Protein AF-A0AA36N8X2-F1 (afdb_monomer_lite)

Structure (mmCIF, N/CA/C/O backbone):
data_AF-A0AA36N8X2-F1
#
_entry.id   AF-A0AA36N8X2-F1
#
loop_
_atom_site.group_PDB
_atom_site.id
_atom_site.type_symbol
_atom_site.label_atom_id
_atom_site.label_alt_id
_atom_site.label_comp_id
_atom_site.label_asym_id
_atom_site.label_entity_id
_atom_site.label_seq_id
_atom_site.pdbx_PDB_ins_code
_atom_site.Cartn_x
_atom_site.Cartn_y
_atom_site.Cartn_z
_atom_site.occupancy
_atom_site.B_iso_or_equiv
_atom_site.auth_seq_id
_atom_site.auth_comp_id
_atom_site.auth_asym_id
_atom_site.auth_atom_id
_atom_site.pdbx_PDB_model_num
ATOM 1 N N . MET A 1 1 ? 11.942 -4.328 -24.895 1.00 58.56 1 MET A N 1
ATOM 2 C CA . MET A 1 1 ? 13.046 -4.670 -25.807 1.00 58.56 1 MET A CA 1
ATOM 3 C C . MET A 1 1 ? 14.084 -5.400 -24.993 1.00 58.56 1 MET A C 1
ATOM 5 O O . MET A 1 1 ? 14.219 -5.092 -23.810 1.00 58.56 1 MET A O 1
ATOM 9 N N . ASP A 1 2 ? 14.741 -6.381 -25.595 1.00 65.75 2 ASP A N 1
ATOM 10 C CA . ASP A 1 2 ? 15.861 -7.050 -24.950 1.00 65.75 2 ASP A CA 1
ATOM 11 C C . ASP A 1 2 ? 17.109 -6.173 -25.038 1.00 65.75 2 ASP A C 1
ATOM 13 O O . ASP A 1 2 ? 17.240 -5.331 -25.922 1.00 65.75 2 ASP A O 1
ATOM 17 N N . GLU A 1 3 ? 18.026 -6.380 -24.102 1.00 70.94 3 GLU A N 1
ATOM 18 C CA . GLU A 1 3 ? 19.291 -5.653 -24.050 1.00 70.94 3 GLU A CA 1
ATOM 19 C C . GLU A 1 3 ? 20.115 -5.877 -25.330 1.00 70.94 3 GLU A C 1
ATOM 21 O O . GLU A 1 3 ? 20.189 -7.004 -25.828 1.00 70.94 3 GLU A O 1
ATOM 26 N N . HIS A 1 4 ? 20.770 -4.825 -25.824 1.00 79.38 4 HIS A N 1
ATOM 27 C CA . HIS A 1 4 ? 21.542 -4.802 -27.074 1.00 79.38 4 HIS A CA 1
ATOM 28 C C . HIS A 1 4 ? 20.708 -5.039 -28.342 1.00 79.38 4 HIS A C 1
ATOM 30 O O . HIS A 1 4 ? 21.236 -5.480 -29.369 1.00 79.38 4 HIS A O 1
ATOM 36 N N . GLN A 1 5 ? 19.407 -4.749 -28.300 1.00 84.31 5 GLN A N 1
ATOM 37 C CA . GLN A 1 5 ? 18.543 -4.807 -29.472 1.00 84.31 5 GLN A CA 1
ATOM 38 C C . GLN A 1 5 ? 17.799 -3.492 -29.673 1.00 84.31 5 GLN A C 1
ATOM 40 O O . GLN A 1 5 ? 17.275 -2.899 -28.736 1.00 84.31 5 GLN A O 1
ATOM 45 N N . LEU A 1 6 ? 17.711 -3.067 -30.928 1.00 84.69 6 LEU A N 1
ATOM 46 C CA . LEU A 1 6 ? 17.017 -1.862 -31.344 1.00 84.69 6 LEU A CA 1
ATOM 47 C C . LEU A 1 6 ? 15.851 -2.220 -32.266 1.00 84.69 6 LEU A C 1
ATOM 49 O O . LEU A 1 6 ? 15.901 -3.181 -33.036 1.00 84.69 6 LEU A O 1
ATOM 53 N N . SER A 1 7 ? 14.789 -1.429 -32.189 1.00 85.06 7 SER A N 1
ATOM 54 C CA . SER A 1 7 ? 13.679 -1.455 -33.137 1.00 85.06 7 SER A CA 1
ATOM 55 C C . SER A 1 7 ? 12.993 -0.095 -33.155 1.00 85.06 7 SER A C 1
ATOM 57 O O . SER A 1 7 ? 13.107 0.659 -32.189 1.00 85.06 7 SER A O 1
ATOM 59 N N . GLY A 1 8 ? 12.284 0.220 -34.236 1.00 86.38 8 GLY A N 1
ATOM 60 C CA . GLY A 1 8 ? 11.550 1.479 -34.361 1.00 86.38 8 GLY A CA 1
ATOM 61 C C . GLY A 1 8 ? 11.846 2.199 -35.667 1.00 86.38 8 GLY A C 1
ATOM 62 O O . GLY A 1 8 ? 12.211 1.573 -36.660 1.00 86.38 8 GLY A O 1
ATOM 63 N N . GLU A 1 9 ? 11.661 3.512 -35.667 1.00 89.75 9 GLU A N 1
ATOM 64 C CA . GLU A 1 9 ? 11.781 4.359 -36.854 1.00 89.75 9 GLU A CA 1
ATOM 65 C C . GLU A 1 9 ? 12.873 5.404 -36.640 1.00 89.75 9 GLU A C 1
ATOM 67 O O . GLU A 1 9 ? 12.868 6.140 -35.652 1.00 89.75 9 GLU A O 1
ATOM 72 N N . VAL A 1 10 ? 13.808 5.479 -37.584 1.00 89.94 10 VAL A N 1
ATOM 73 C CA . VAL A 1 10 ? 14.777 6.569 -37.680 1.00 89.94 10 VAL A CA 1
ATOM 74 C C . VAL A 1 10 ? 14.186 7.610 -38.613 1.00 89.94 10 VAL A C 1
ATOM 76 O O . VAL A 1 10 ? 14.124 7.396 -39.824 1.00 89.94 10 VAL A O 1
ATOM 79 N N . LYS A 1 11 ? 13.745 8.733 -38.046 1.00 91.06 11 LYS A N 1
ATOM 80 C CA . LYS A 1 11 ? 13.261 9.875 -38.824 1.00 91.06 11 LYS A CA 1
ATOM 81 C C . LYS A 1 11 ? 14.441 10.709 -39.285 1.00 91.06 11 LYS A C 1
ATOM 83 O O . LYS A 1 11 ? 15.226 11.190 -38.469 1.00 91.06 11 LYS A O 1
ATOM 88 N N . ILE A 1 12 ? 14.564 10.865 -40.595 1.00 91.19 12 ILE A N 1
ATOM 89 C CA . ILE A 1 12 ? 15.658 11.593 -41.221 1.00 91.19 12 ILE A CA 1
ATOM 90 C C . ILE A 1 12 ? 15.132 12.967 -41.618 1.00 91.19 12 ILE A C 1
ATOM 92 O O . ILE A 1 12 ? 14.234 13.103 -42.445 1.00 91.19 12 ILE A O 1
ATOM 96 N N . HIS A 1 13 ? 15.704 14.012 -41.031 1.00 87.38 13 HIS A N 1
ATOM 97 C CA . HIS A 1 13 ? 15.447 15.363 -41.505 1.00 87.38 13 HIS A CA 1
ATOM 98 C C . HIS A 1 13 ? 16.271 15.618 -42.763 1.00 87.38 13 HIS A C 1
ATOM 100 O O . HIS A 1 13 ? 17.484 15.396 -42.770 1.00 87.38 13 HIS A O 1
ATOM 106 N N . LYS A 1 14 ? 15.606 16.099 -43.817 1.00 85.94 14 LYS A N 1
ATOM 107 C CA . LYS A 1 14 ? 16.267 16.503 -45.058 1.00 85.94 14 LYS A CA 1
ATOM 108 C C . LYS A 1 14 ? 17.393 17.493 -44.776 1.00 85.94 14 LYS A C 1
ATOM 110 O O . LYS A 1 14 ? 17.300 18.350 -43.892 1.00 85.94 14 LYS A O 1
ATOM 115 N N . ALA A 1 15 ? 18.453 17.375 -45.566 1.00 84.44 15 ALA A N 1
ATOM 116 C CA . ALA A 1 15 ? 19.526 18.351 -45.585 1.00 84.44 15 ALA A CA 1
ATOM 117 C C . ALA A 1 15 ? 18.949 19.734 -45.921 1.00 84.44 15 ALA A C 1
ATOM 119 O O . ALA A 1 15 ? 17.977 19.851 -46.664 1.00 84.44 15 ALA A O 1
ATOM 120 N N . ARG A 1 16 ? 19.564 20.801 -45.394 1.00 82.19 16 ARG A N 1
ATOM 121 C CA . ARG A 1 16 ? 19.125 22.183 -45.674 1.00 82.19 16 ARG A CA 1
ATOM 122 C C . ARG A 1 16 ? 19.101 22.505 -47.170 1.00 82.19 16 ARG A C 1
ATOM 124 O O . ARG A 1 16 ? 18.359 23.388 -47.583 1.00 82.19 16 ARG A O 1
ATOM 131 N N . ASN A 1 17 ? 19.942 21.821 -47.937 1.00 81.31 17 ASN A N 1
ATOM 132 C CA . ASN A 1 17 ? 19.966 21.854 -49.383 1.00 81.31 17 ASN A CA 1
ATOM 133 C C . ASN A 1 17 ? 20.039 20.402 -49.871 1.00 81.31 17 ASN A C 1
ATOM 135 O O . ASN A 1 17 ? 21.042 19.741 -49.613 1.00 81.31 17 ASN A O 1
ATOM 139 N N . ASP A 1 18 ? 18.967 19.896 -50.482 1.00 83.50 18 ASP A N 1
ATOM 140 C CA . ASP A 1 18 ? 18.823 18.493 -50.901 1.00 83.50 18 ASP A CA 1
ATOM 141 C C . ASP A 1 18 ? 18.669 18.327 -52.423 1.00 83.50 18 ASP A C 1
ATOM 143 O O . ASP A 1 18 ? 18.374 17.233 -52.894 1.00 83.50 18 ASP A O 1
ATOM 147 N N . PHE A 1 19 ? 18.891 19.396 -53.200 1.00 84.81 19 PHE A N 1
ATOM 148 C CA . PHE A 1 19 ? 18.710 19.415 -54.660 1.00 84.81 19 PHE A CA 1
ATOM 149 C C . PHE A 1 19 ? 19.573 18.396 -55.421 1.00 84.81 19 PHE A C 1
ATOM 151 O O . PHE A 1 19 ? 19.231 18.027 -56.543 1.00 84.81 19 PHE A O 1
ATOM 158 N N . ASP A 1 20 ? 20.690 17.978 -54.830 1.00 88.00 20 ASP A N 1
ATOM 159 C CA . ASP A 1 20 ? 21.666 17.044 -55.383 1.00 88.00 20 ASP A CA 1
ATOM 160 C C . ASP A 1 20 ? 21.839 15.790 -54.514 1.00 88.00 20 ASP A C 1
ATOM 162 O O . ASP A 1 20 ? 22.833 15.077 -54.659 1.00 88.00 20 ASP A O 1
ATOM 166 N N . VAL A 1 21 ? 20.891 15.521 -53.608 1.00 91.25 21 VAL A N 1
ATOM 167 C CA . VAL A 1 21 ? 20.885 14.328 -52.758 1.00 91.25 21 VAL A CA 1
ATOM 168 C C . VAL A 1 21 ? 19.936 13.296 -53.355 1.00 91.25 21 VAL A C 1
ATOM 170 O O . VAL A 1 21 ? 18.733 13.527 -53.437 1.00 91.25 21 VAL A O 1
ATOM 173 N N . ASP A 1 22 ? 20.465 12.128 -53.719 1.00 92.31 22 ASP A N 1
ATOM 174 C CA . ASP A 1 22 ? 19.658 11.020 -54.244 1.00 92.31 22 ASP A CA 1
ATOM 175 C C . ASP A 1 22 ? 19.140 10.133 -53.100 1.00 92.31 22 ASP A C 1
ATOM 177 O O . ASP A 1 22 ? 17.990 9.686 -53.094 1.00 92.31 22 ASP A O 1
ATOM 181 N N . THR A 1 23 ? 19.996 9.875 -52.106 1.00 94.00 23 THR A N 1
ATOM 182 C CA . THR A 1 23 ? 19.740 8.931 -51.008 1.00 94.00 23 THR A CA 1
ATOM 183 C C . THR A 1 23 ? 20.369 9.396 -49.696 1.00 94.00 23 THR A C 1
ATOM 185 O O . THR A 1 23 ? 21.358 10.129 -49.676 1.00 94.00 23 THR A O 1
ATOM 188 N N . TYR A 1 24 ? 19.803 8.938 -48.585 1.00 94.69 24 TYR A N 1
ATOM 189 C CA . TYR A 1 24 ? 20.388 9.024 -47.254 1.00 94.69 24 TYR A CA 1
ATOM 190 C C . TYR A 1 24 ? 20.799 7.629 -46.797 1.00 94.69 24 TYR A C 1
ATOM 192 O O . TYR A 1 24 ? 19.947 6.752 -46.656 1.00 94.69 24 TYR A O 1
ATOM 200 N N . ALA A 1 25 ? 22.091 7.432 -46.554 1.00 95.25 25 ALA A N 1
ATOM 201 C CA . ALA A 1 25 ? 22.641 6.186 -46.039 1.00 95.25 25 ALA A CA 1
ATOM 202 C C . ALA A 1 25 ? 22.810 6.273 -44.520 1.00 95.25 25 ALA A C 1
ATOM 204 O O . ALA A 1 25 ? 23.399 7.225 -44.004 1.00 95.25 25 ALA A O 1
ATOM 205 N N . VAL A 1 26 ? 22.277 5.287 -43.801 1.00 95.88 26 VAL A N 1
ATOM 206 C CA . VAL A 1 26 ? 22.309 5.213 -42.339 1.00 95.88 26 VAL A CA 1
ATOM 207 C C . VAL A 1 26 ? 23.271 4.115 -41.908 1.00 95.88 26 VAL A C 1
ATOM 209 O O . VAL A 1 26 ? 23.103 2.962 -42.297 1.00 95.88 26 VAL A O 1
ATOM 212 N N . TYR A 1 27 ? 24.245 4.448 -41.067 1.00 96.19 27 TYR A N 1
ATOM 213 C CA . TYR A 1 27 ? 25.272 3.537 -40.561 1.00 96.19 27 TYR A CA 1
ATOM 214 C C . TYR A 1 27 ? 25.269 3.484 -39.037 1.00 96.19 27 TYR A C 1
ATOM 216 O O . TYR A 1 27 ? 24.862 4.429 -38.356 1.00 96.19 27 TYR A O 1
ATOM 224 N N . TRP A 1 28 ? 25.821 2.401 -38.499 1.00 95.94 28 TRP A N 1
ATOM 225 C CA . TRP A 1 28 ? 26.279 2.380 -37.114 1.00 95.94 28 TRP A CA 1
ATOM 226 C C . TRP A 1 28 ? 27.549 3.226 -36.977 1.00 95.94 28 TRP A C 1
ATOM 228 O O . TRP A 1 28 ? 28.464 3.118 -37.793 1.00 95.94 28 TRP A O 1
ATOM 238 N N . GLY A 1 29 ? 27.614 4.068 -35.950 1.00 96.31 29 GLY A N 1
ATOM 239 C CA . GLY A 1 29 ? 28.760 4.920 -35.636 1.00 96.31 29 GLY A CA 1
ATOM 240 C C . GLY A 1 29 ? 29.444 4.504 -34.339 1.00 96.31 29 GLY A C 1
ATOM 241 O O . GLY A 1 29 ? 28.774 4.151 -33.368 1.00 96.31 29 GLY A O 1
ATOM 242 N N . LYS A 1 30 ? 30.778 4.582 -34.306 1.00 95.56 30 LYS A N 1
ATOM 243 C CA . LYS A 1 30 ? 31.583 4.451 -33.073 1.00 95.56 30 LYS A CA 1
ATOM 244 C C . LYS A 1 30 ? 31.769 5.791 -32.351 1.00 95.56 30 LYS A C 1
ATOM 246 O O . LYS A 1 30 ? 32.109 5.815 -31.170 1.00 95.56 30 LYS A O 1
ATOM 251 N N . SER A 1 31 ? 31.516 6.894 -33.053 1.00 95.50 31 SER A N 1
ATOM 252 C CA . SER A 1 31 ? 31.380 8.254 -32.525 1.00 95.50 31 SER A CA 1
ATOM 253 C C . SER A 1 31 ? 30.302 9.005 -33.315 1.00 95.50 31 SER A C 1
ATOM 255 O O . SER A 1 31 ? 29.686 8.444 -34.219 1.00 95.50 31 SER A O 1
ATOM 257 N N . ASP A 1 32 ? 30.104 10.281 -33.002 1.00 96.38 32 ASP A N 1
ATOM 258 C CA . ASP A 1 32 ? 29.200 11.204 -33.700 1.00 96.38 32 ASP A CA 1
ATOM 259 C C . ASP A 1 32 ? 29.590 11.519 -35.157 1.00 96.38 32 ASP A C 1
ATOM 261 O O . ASP A 1 32 ? 28.823 12.152 -35.878 1.00 96.38 32 ASP A O 1
ATOM 265 N N . THR A 1 33 ? 30.775 11.095 -35.588 1.00 96.00 33 THR A N 1
A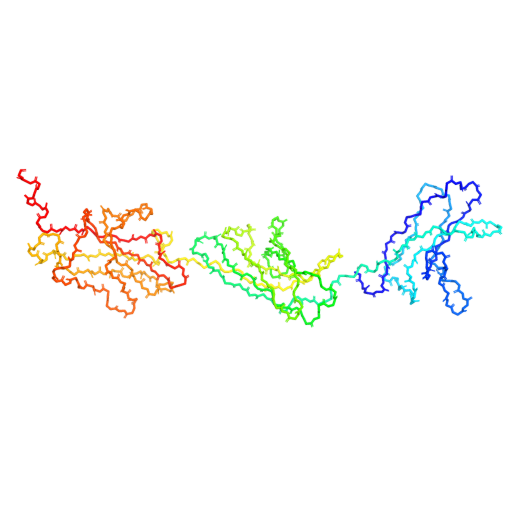TOM 266 C CA . THR A 1 33 ? 31.378 11.449 -36.881 1.00 96.00 33 THR A CA 1
ATOM 267 C C . THR A 1 33 ? 32.005 10.255 -37.594 1.00 96.00 33 THR A C 1
ATOM 269 O O . THR A 1 33 ? 32.156 10.285 -38.812 1.00 96.00 33 THR A O 1
ATOM 272 N N . ALA A 1 34 ? 32.356 9.189 -36.867 1.00 96.19 34 ALA A N 1
ATOM 273 C CA . ALA A 1 34 ? 33.047 8.033 -37.419 1.00 96.19 34 ALA A CA 1
ATOM 274 C C . ALA A 1 34 ? 32.141 6.801 -37.483 1.00 96.19 34 ALA A C 1
ATOM 276 O O . ALA A 1 34 ? 31.594 6.354 -36.467 1.00 96.19 34 ALA A O 1
ATOM 277 N N . LYS A 1 35 ? 32.058 6.203 -38.675 1.00 97.25 35 LYS A N 1
ATOM 278 C CA . LYS A 1 35 ? 31.382 4.923 -38.898 1.00 97.25 35 LYS A CA 1
ATOM 279 C C . LYS A 1 35 ? 32.050 3.807 -38.094 1.00 97.25 35 LYS A C 1
ATOM 281 O O . LYS A 1 35 ? 33.258 3.820 -37.828 1.00 97.25 35 LYS A O 1
ATOM 286 N N . LEU A 1 36 ? 31.232 2.854 -37.674 1.00 96.75 36 LEU A N 1
ATOM 287 C CA . LEU A 1 36 ? 31.675 1.594 -37.112 1.00 96.75 36 LEU A CA 1
ATOM 288 C C . LEU A 1 36 ? 31.964 0.618 -38.255 1.00 96.75 36 LEU A C 1
ATOM 290 O O . LEU A 1 36 ? 31.204 0.524 -39.221 1.00 96.75 36 LEU A O 1
ATOM 294 N N . GLU A 1 37 ? 33.057 -0.123 -38.117 1.00 95.19 37 GLU A N 1
ATOM 295 C CA . GLU A 1 37 ? 33.513 -1.097 -39.101 1.00 95.19 37 GLU A CA 1
ATOM 296 C C . GLU A 1 37 ? 33.631 -2.480 -38.461 1.00 95.19 37 GLU A C 1
ATOM 298 O O . GLU A 1 37 ? 33.985 -2.605 -37.288 1.00 95.19 37 GLU A O 1
ATOM 303 N N . SER A 1 38 ? 33.374 -3.520 -39.249 1.00 92.38 38 SER A N 1
ATOM 304 C CA . SER A 1 38 ? 33.632 -4.917 -38.902 1.00 92.38 38 SER A CA 1
ATOM 305 C C . SER A 1 38 ? 34.263 -5.606 -40.109 1.00 92.38 38 SER A C 1
ATOM 307 O O . SER A 1 38 ? 33.793 -5.429 -41.233 1.00 92.38 38 SER A O 1
ATOM 309 N N . ASP A 1 39 ? 35.372 -6.319 -39.901 1.00 90.25 39 ASP A N 1
ATOM 310 C CA . ASP A 1 39 ? 36.165 -6.962 -40.962 1.00 90.25 39 ASP A CA 1
A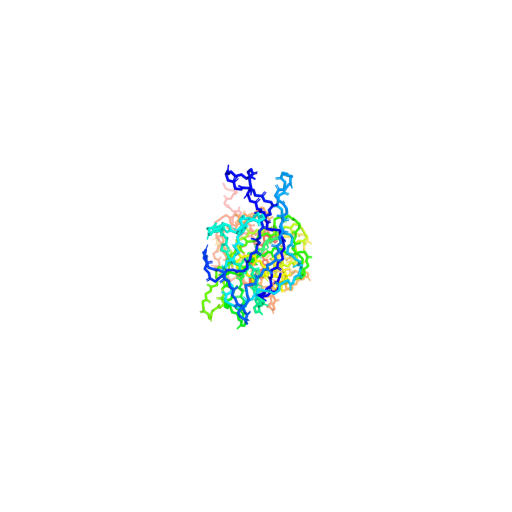TOM 311 C C . ASP A 1 39 ? 36.513 -6.027 -42.141 1.00 90.25 39 ASP A C 1
ATOM 313 O O . ASP A 1 39 ? 36.481 -6.413 -43.312 1.00 90.25 39 ASP A O 1
ATOM 317 N N . GLY A 1 40 ? 36.826 -4.764 -41.827 1.00 88.50 40 GLY A N 1
ATOM 318 C CA . GLY A 1 40 ? 37.179 -3.733 -42.810 1.00 88.50 40 GLY A CA 1
ATOM 319 C C . GLY A 1 40 ? 36.005 -3.225 -43.654 1.00 88.50 40 GLY A C 1
ATOM 320 O O . GLY A 1 40 ? 36.229 -2.612 -44.696 1.00 88.50 40 GLY A O 1
ATOM 321 N N . LYS A 1 41 ? 34.760 -3.493 -43.242 1.00 92.38 41 LYS A N 1
ATOM 322 C CA . LYS A 1 41 ? 33.545 -3.000 -43.899 1.00 92.38 41 LYS A CA 1
ATOM 323 C C . LYS A 1 41 ? 32.727 -2.134 -42.955 1.00 92.38 41 LYS A C 1
ATOM 325 O O . LYS A 1 41 ? 32.477 -2.512 -41.813 1.00 92.38 41 LYS A O 1
ATOM 330 N N . GLU A 1 42 ? 32.269 -0.998 -43.465 1.00 94.25 42 GLU A N 1
ATOM 331 C CA . GLU A 1 42 ? 31.333 -0.117 -42.772 1.00 94.25 42 GLU A CA 1
ATOM 332 C C . GLU A 1 42 ? 30.000 -0.838 -42.534 1.00 94.25 42 GLU A C 1
ATOM 334 O O . GLU A 1 42 ? 29.454 -1.494 -43.427 1.00 94.25 42 GLU A O 1
ATOM 339 N N . LEU A 1 43 ? 29.459 -0.710 -41.324 1.00 95.38 43 LEU A N 1
ATOM 340 C CA . LEU A 1 43 ? 28.206 -1.358 -40.957 1.00 95.38 43 LEU A CA 1
ATOM 341 C C . LEU A 1 43 ? 27.007 -0.485 -41.349 1.00 95.38 43 LEU A C 1
ATOM 343 O O . LEU A 1 43 ? 26.499 0.305 -40.549 1.00 95.38 43 LEU A O 1
ATOM 347 N N . LEU A 1 44 ? 26.560 -0.646 -42.595 1.00 95.06 44 LEU A N 1
ATOM 348 C CA . LEU A 1 44 ? 25.347 -0.021 -43.122 1.00 95.06 44 LEU A CA 1
ATOM 349 C C . LEU A 1 44 ? 24.099 -0.636 -42.473 1.00 95.06 44 LEU A C 1
ATOM 351 O O . LEU A 1 44 ? 23.907 -1.852 -42.488 1.00 95.06 44 LEU A O 1
ATOM 355 N N . LEU A 1 45 ? 23.240 0.219 -41.927 1.00 93.50 45 LEU A N 1
ATOM 356 C CA . LEU A 1 45 ? 21.940 -0.153 -41.376 1.00 93.50 45 LEU A CA 1
ATOM 357 C C . LEU A 1 45 ? 20.845 -0.131 -42.452 1.00 93.50 45 LEU A C 1
ATOM 359 O O . LEU A 1 45 ? 19.968 -0.992 -42.451 1.00 93.50 45 LEU A O 1
ATOM 363 N N . GLY A 1 46 ? 20.896 0.834 -43.372 1.00 93.62 46 GLY A N 1
ATOM 364 C CA . GLY A 1 46 ? 19.968 0.927 -44.496 1.00 93.62 46 GLY A CA 1
ATOM 365 C C . GLY A 1 46 ? 20.073 2.248 -45.250 1.00 93.62 46 GLY A C 1
ATOM 366 O O . GLY A 1 46 ? 20.817 3.141 -44.853 1.00 93.62 46 GLY A O 1
ATOM 367 N N . GLU A 1 47 ? 19.312 2.374 -46.334 1.00 94.19 47 GLU A N 1
ATOM 368 C CA . GLU A 1 47 ? 19.266 3.575 -47.172 1.00 94.19 47 GLU A CA 1
ATOM 369 C C . GLU A 1 47 ? 17.812 4.017 -47.392 1.00 94.19 47 GLU A C 1
ATOM 371 O O . GLU A 1 47 ? 16.901 3.188 -47.462 1.00 94.19 47 GLU A O 1
ATOM 376 N N . VAL A 1 48 ? 17.593 5.328 -47.504 1.00 92.88 48 VAL A N 1
ATOM 377 C CA . VAL A 1 48 ? 16.287 5.942 -47.784 1.00 92.88 48 VAL A CA 1
ATOM 378 C C . VAL A 1 48 ? 16.431 6.881 -48.978 1.00 92.88 48 VAL A C 1
ATOM 380 O O . VAL A 1 48 ? 17.311 7.739 -48.987 1.00 92.88 48 VAL A O 1
ATOM 383 N N . ASN A 1 49 ? 15.571 6.742 -49.989 1.00 90.56 49 ASN A N 1
ATOM 384 C CA . ASN A 1 49 ? 15.555 7.661 -51.131 1.00 90.56 49 ASN A CA 1
ATOM 385 C C . ASN A 1 49 ? 15.160 9.067 -50.675 1.00 90.56 49 ASN A C 1
ATOM 387 O O . ASN A 1 49 ? 14.191 9.215 -49.941 1.00 90.56 49 ASN A O 1
ATOM 391 N N . ALA A 1 50 ? 15.844 10.102 -51.162 1.00 86.44 50 ALA A N 1
ATOM 392 C CA . ALA A 1 50 ? 15.561 11.493 -50.792 1.00 86.44 50 ALA A CA 1
ATOM 393 C C . ALA A 1 50 ? 14.252 12.056 -51.404 1.00 86.44 50 ALA A C 1
ATOM 395 O O . ALA A 1 50 ? 13.877 13.208 -51.148 1.00 86.44 50 ALA A O 1
ATOM 396 N N . ALA A 1 51 ? 13.536 11.250 -52.196 1.00 78.75 51 ALA A N 1
ATOM 397 C CA . ALA A 1 51 ? 12.265 11.598 -52.824 1.00 78.75 51 ALA A CA 1
ATOM 398 C C . ALA A 1 51 ? 11.082 11.508 -51.839 1.00 78.75 51 ALA A C 1
ATOM 400 O O . ALA A 1 51 ? 10.945 10.533 -51.106 1.00 78.75 51 ALA A O 1
ATOM 401 N N . GLY A 1 52 ? 10.185 12.499 -51.878 1.00 72.69 52 GLY A N 1
ATOM 402 C CA . GLY A 1 52 ? 9.022 12.594 -50.983 1.00 72.69 52 GLY A CA 1
ATOM 403 C C . GLY A 1 52 ? 9.232 13.552 -49.805 1.00 72.69 52 GLY A C 1
ATOM 404 O O . GLY A 1 52 ? 10.230 14.273 -49.744 1.00 72.69 52 GLY A O 1
ATOM 405 N N . THR A 1 53 ? 8.251 13.610 -48.900 1.00 69.25 53 THR A N 1
ATOM 406 C CA . THR A 1 53 ? 8.260 14.493 -47.715 1.00 69.25 53 THR A CA 1
ATOM 407 C C . THR A 1 53 ? 8.661 13.777 -46.429 1.00 69.25 53 THR A C 1
ATOM 409 O O . THR A 1 53 ? 9.265 14.409 -45.567 1.00 69.25 53 THR A O 1
ATOM 412 N N . ASP A 1 54 ? 8.391 12.473 -46.330 1.00 70.38 54 ASP A N 1
ATOM 413 C CA . ASP A 1 54 ? 8.668 11.667 -45.141 1.00 70.38 54 ASP A CA 1
ATOM 414 C C . ASP A 1 54 ? 9.838 10.719 -45.423 1.00 70.38 54 ASP A C 1
ATOM 416 O O . ASP A 1 54 ? 9.740 9.823 -46.262 1.00 70.38 54 ASP A O 1
ATOM 420 N N . LEU A 1 55 ? 10.965 10.942 -44.741 1.00 87.88 55 LEU A N 1
ATOM 421 C CA . LEU A 1 55 ? 12.150 10.091 -44.824 1.00 87.88 55 LEU A CA 1
ATOM 422 C C . LEU A 1 55 ? 12.280 9.298 -43.529 1.00 87.88 55 LEU A C 1
ATOM 424 O O . LEU A 1 55 ? 12.665 9.834 -42.487 1.00 87.88 55 LEU A O 1
ATOM 428 N N . GLU A 1 56 ? 11.952 8.015 -43.594 1.00 90.88 56 GLU A N 1
ATOM 429 C CA . GLU A 1 56 ? 11.972 7.137 -42.431 1.00 90.88 56 GLU A CA 1
ATOM 430 C C . GLU A 1 56 ? 12.669 5.821 -42.780 1.00 90.88 56 GLU A C 1
ATOM 432 O O . GLU A 1 56 ? 12.339 5.164 -43.768 1.00 90.88 56 GLU A O 1
ATOM 437 N N . LEU A 1 57 ? 13.637 5.424 -41.951 1.00 91.75 57 LEU A N 1
ATOM 438 C CA . LEU A 1 57 ? 14.222 4.087 -41.993 1.00 91.75 57 LEU A CA 1
ATOM 439 C C . LEU A 1 57 ? 13.640 3.258 -40.849 1.00 91.75 57 LEU A C 1
ATOM 441 O O . LEU A 1 57 ? 13.867 3.549 -39.673 1.00 91.75 57 LEU A O 1
ATOM 445 N N . ARG A 1 58 ? 12.909 2.196 -41.189 1.00 91.69 58 ARG A N 1
ATOM 446 C CA . ARG A 1 58 ? 12.366 1.261 -40.202 1.00 91.69 58 ARG A CA 1
ATOM 447 C C . ARG A 1 58 ? 13.423 0.236 -39.801 1.00 91.69 58 ARG A C 1
ATOM 449 O O . ARG A 1 58 ? 13.855 -0.566 -40.624 1.00 91.69 58 ARG A O 1
ATOM 456 N N . ILE A 1 59 ? 13.767 0.211 -38.519 1.00 89.25 59 ILE A N 1
ATOM 457 C CA . ILE A 1 59 ? 14.624 -0.804 -37.910 1.00 89.25 59 ILE A CA 1
ATOM 458 C C . ILE A 1 59 ? 13.742 -1.990 -37.495 1.00 89.25 59 ILE A C 1
ATOM 460 O O . ILE A 1 59 ? 12.837 -1.814 -36.665 1.00 89.25 59 ILE A O 1
ATOM 464 N N . PRO A 1 60 ? 13.970 -3.196 -38.049 1.00 86.50 60 PRO A N 1
ATOM 465 C CA . PRO A 1 60 ? 13.214 -4.385 -37.679 1.00 86.50 60 PRO A CA 1
ATOM 466 C C . PRO A 1 60 ? 13.268 -4.674 -36.177 1.00 86.50 60 PRO A C 1
ATOM 468 O O . PRO A 1 60 ? 14.240 -4.343 -35.496 1.00 86.50 60 PRO A O 1
ATOM 471 N N . ALA A 1 61 ? 12.232 -5.342 -35.667 1.00 82.50 61 ALA A N 1
ATOM 472 C CA . ALA A 1 61 ? 12.239 -5.848 -34.300 1.00 82.50 61 ALA A CA 1
ATOM 473 C C . ALA A 1 61 ? 13.469 -6.738 -34.054 1.00 82.50 61 ALA A C 1
ATOM 475 O O . ALA A 1 61 ? 13.832 -7.543 -34.913 1.00 82.50 61 ALA A O 1
ATOM 476 N N . ASN A 1 62 ? 14.069 -6.614 -32.869 1.00 81.50 62 ASN A N 1
ATOM 477 C CA . ASN A 1 62 ? 15.207 -7.421 -32.418 1.00 81.50 62 ASN A CA 1
ATOM 478 C C . ASN A 1 62 ? 16.498 -7.244 -33.243 1.00 81.50 62 ASN A C 1
ATOM 480 O O . ASN A 1 62 ? 17.336 -8.149 -33.290 1.00 81.50 62 ASN A O 1
ATOM 484 N N . SER A 1 63 ? 16.683 -6.091 -33.896 1.00 86.81 63 SER A N 1
ATOM 485 C CA . SER A 1 63 ? 17.927 -5.797 -34.614 1.00 86.81 63 SER A CA 1
ATOM 486 C C . SER A 1 63 ? 19.065 -5.642 -33.611 1.00 86.81 63 SER A C 1
ATOM 488 O O . SER A 1 63 ? 19.013 -4.771 -32.746 1.00 86.81 63 SER A O 1
ATOM 490 N N . LYS A 1 64 ? 20.089 -6.494 -33.697 1.00 89.06 64 LYS A N 1
ATOM 491 C CA . LYS A 1 64 ? 21.227 -6.453 -32.770 1.00 89.06 64 LYS A CA 1
ATOM 492 C C . LYS A 1 64 ? 22.026 -5.172 -32.971 1.00 89.06 64 LYS A C 1
ATOM 494 O O . LYS A 1 64 ? 22.404 -4.857 -34.097 1.00 89.06 64 LYS A O 1
ATOM 499 N N . ILE A 1 65 ? 22.309 -4.483 -31.873 1.00 90.00 65 ILE A N 1
ATOM 500 C CA . ILE A 1 65 ? 23.244 -3.362 -31.855 1.00 90.00 65 ILE A CA 1
ATOM 501 C C . ILE A 1 65 ? 24.659 -3.955 -31.969 1.00 90.00 65 ILE A C 1
ATOM 503 O O . ILE A 1 65 ? 25.021 -4.784 -31.129 1.00 90.00 65 ILE A O 1
ATOM 507 N N . PRO A 1 66 ? 25.453 -3.597 -32.995 1.00 91.69 66 PRO A N 1
ATOM 508 C CA . PRO A 1 66 ? 26.825 -4.078 -33.111 1.00 91.69 66 PRO A CA 1
ATOM 509 C C . PRO A 1 66 ? 27.690 -3.629 -31.928 1.00 91.69 66 PRO A C 1
ATOM 511 O O . PRO A 1 66 ? 27.516 -2.531 -31.397 1.00 91.69 66 PRO A O 1
ATOM 514 N N . GLU A 1 67 ? 28.653 -4.460 -31.532 1.00 89.75 67 GLU A N 1
ATOM 515 C CA . GLU A 1 67 ? 29.590 -4.116 -30.460 1.00 89.75 67 GLU A CA 1
ATOM 516 C C . GLU A 1 67 ? 30.387 -2.849 -30.817 1.00 89.75 67 GLU A C 1
ATOM 518 O O . GLU A 1 67 ? 30.905 -2.712 -31.925 1.00 89.75 67 GLU A O 1
ATOM 523 N N . GLY A 1 68 ? 30.456 -1.897 -29.882 1.00 89.50 68 GLY A N 1
ATOM 524 C CA . GLY A 1 68 ? 31.117 -0.604 -30.088 1.00 89.50 68 GLY A CA 1
ATOM 525 C C . GLY A 1 68 ? 30.269 0.459 -30.798 1.00 89.50 68 GLY A C 1
ATOM 526 O O . GLY A 1 68 ? 30.736 1.589 -30.951 1.00 89.50 68 GLY A O 1
ATOM 527 N N . ALA A 1 69 ? 29.031 0.149 -31.203 1.00 93.50 69 ALA A N 1
ATOM 528 C CA . ALA A 1 69 ? 28.118 1.152 -31.744 1.00 93.50 69 ALA A CA 1
ATOM 529 C C . ALA A 1 69 ? 27.628 2.092 -30.633 1.00 93.50 69 ALA A C 1
ATOM 531 O O . ALA A 1 69 ? 27.017 1.663 -29.656 1.00 93.50 69 ALA A O 1
ATOM 532 N N . THR A 1 70 ? 27.873 3.389 -30.801 1.00 93.75 70 THR A N 1
ATOM 533 C CA . THR A 1 70 ? 27.444 4.445 -29.871 1.00 93.75 70 THR A CA 1
ATOM 534 C C . THR A 1 70 ? 26.495 5.445 -30.523 1.00 93.75 70 THR A C 1
ATOM 536 O O . THR A 1 70 ? 25.796 6.165 -29.816 1.00 93.75 70 THR A O 1
ATOM 539 N N . HIS A 1 71 ? 26.447 5.500 -31.857 1.00 95.19 71 HIS A N 1
ATOM 540 C CA . HIS A 1 71 ? 25.634 6.452 -32.614 1.00 95.19 71 HIS A CA 1
ATOM 541 C C . HIS A 1 71 ? 24.964 5.785 -33.822 1.00 95.19 71 HIS A C 1
ATOM 543 O O . HIS A 1 71 ? 25.431 4.763 -34.327 1.00 95.19 71 HIS A O 1
ATOM 549 N N . LEU A 1 72 ? 23.893 6.402 -34.314 1.00 95.31 72 LEU A N 1
ATOM 550 C CA . LEU A 1 72 ? 23.422 6.249 -35.688 1.00 95.31 72 LEU A CA 1
ATOM 551 C C . LEU A 1 72 ? 23.907 7.454 -36.492 1.00 95.31 72 LEU A C 1
ATOM 553 O O . LEU A 1 72 ? 23.744 8.593 -36.050 1.00 95.31 72 LEU A O 1
ATOM 557 N N . LEU A 1 73 ? 24.504 7.202 -37.653 1.00 96.50 73 LEU A N 1
ATOM 558 C CA . LEU A 1 73 ? 25.028 8.230 -38.549 1.00 96.50 73 LEU A CA 1
ATOM 559 C C . LEU A 1 73 ? 24.244 8.222 -39.849 1.00 96.50 73 LEU A C 1
ATOM 561 O O . LEU A 1 73 ? 24.042 7.162 -40.428 1.00 96.50 73 LEU A O 1
ATOM 565 N N . VAL A 1 74 ? 23.837 9.394 -40.318 1.00 96.00 74 VAL A N 1
ATOM 566 C CA . VAL A 1 74 ? 23.130 9.571 -41.583 1.00 96.00 74 VAL A CA 1
ATOM 567 C C . VAL A 1 74 ? 23.971 10.439 -42.498 1.00 96.00 74 VAL A C 1
ATOM 569 O O . VAL A 1 74 ? 24.296 11.575 -42.153 1.00 96.00 74 VAL A O 1
ATOM 572 N N . PHE A 1 75 ? 24.283 9.926 -43.679 1.00 95.31 75 PHE A N 1
ATOM 573 C CA . PHE A 1 75 ? 25.042 10.635 -44.694 1.00 95.31 75 PHE A CA 1
ATOM 574 C C . PHE A 1 75 ? 24.185 10.857 -45.940 1.00 95.31 75 PHE A C 1
ATOM 576 O O . PHE A 1 75 ? 23.491 9.950 -46.399 1.00 95.31 75 PHE A O 1
ATOM 583 N N . SER A 1 76 ? 24.233 12.065 -46.499 1.00 94.62 76 SER A N 1
ATOM 584 C CA . SER A 1 76 ? 23.654 12.353 -47.813 1.00 94.62 76 SER A CA 1
ATOM 585 C C . SER A 1 76 ? 24.558 11.814 -48.918 1.00 94.62 76 SER A C 1
ATOM 587 O O . SER A 1 76 ? 25.775 12.010 -48.872 1.00 94.62 76 SER A O 1
ATOM 589 N N . ARG A 1 77 ? 23.967 11.177 -49.924 1.00 94.25 77 ARG A N 1
ATOM 590 C CA . ARG A 1 77 ? 24.682 10.503 -51.005 1.00 94.25 77 ARG A CA 1
ATOM 591 C C . ARG A 1 77 ? 24.034 10.782 -52.356 1.00 94.25 77 ARG A C 1
ATOM 593 O O . ARG A 1 77 ? 22.812 10.882 -52.466 1.00 94.25 77 ARG A O 1
ATOM 600 N N . ASN A 1 78 ? 24.865 10.856 -53.387 1.00 93.38 78 ASN A N 1
ATOM 601 C CA . ASN A 1 78 ? 24.442 10.888 -54.781 1.00 93.38 78 ASN A CA 1
ATOM 602 C C . ASN A 1 78 ? 25.333 9.996 -55.654 1.00 93.38 78 ASN A C 1
ATOM 604 O O . ASN A 1 78 ? 26.215 9.292 -55.150 1.00 93.38 78 ASN A O 1
ATOM 608 N N . ALA A 1 79 ? 25.114 10.025 -56.969 1.00 92.88 79 ALA A N 1
ATOM 609 C CA . ALA A 1 79 ? 25.895 9.254 -57.940 1.00 92.88 79 ALA A CA 1
ATOM 610 C C . ALA A 1 79 ? 27.425 9.474 -57.870 1.00 92.88 79 ALA A C 1
ATOM 612 O O . ALA A 1 79 ? 28.182 8.615 -58.325 1.00 92.88 79 ALA A O 1
ATOM 613 N N . TYR A 1 80 ? 27.890 10.595 -57.307 1.00 92.50 80 TYR A N 1
ATOM 614 C CA . TYR A 1 80 ? 29.311 10.950 -57.217 1.00 92.50 80 TYR A CA 1
ATOM 615 C C . TYR A 1 80 ? 29.954 10.589 -55.877 1.00 92.50 80 TYR A C 1
ATOM 617 O O . TYR A 1 80 ? 31.181 10.608 -55.773 1.00 92.50 80 TYR A O 1
ATOM 625 N N . GLY A 1 81 ? 29.161 10.236 -54.866 1.00 91.69 81 GLY A N 1
ATOM 626 C CA . GLY A 1 81 ? 29.680 9.800 -53.578 1.00 91.69 81 GLY A CA 1
ATOM 627 C C . GLY A 1 81 ? 28.828 10.226 -52.395 1.00 91.69 81 GLY A C 1
ATOM 628 O O . GLY A 1 81 ? 27.701 10.701 -52.525 1.00 91.69 81 GLY A O 1
ATOM 629 N N . GLU A 1 82 ? 29.393 10.004 -51.217 1.00 93.75 82 GLU A N 1
ATOM 630 C CA . GLU A 1 82 ? 28.809 10.344 -49.928 1.00 93.75 82 GLU A CA 1
ATOM 631 C C . GLU A 1 82 ? 29.421 11.651 -49.414 1.00 93.75 82 GLU A C 1
ATOM 633 O O . GLU A 1 82 ? 30.628 11.876 -49.532 1.00 93.75 82 GLU A O 1
ATOM 638 N N . TYR A 1 83 ? 28.591 12.525 -48.853 1.00 93.00 83 TYR A N 1
ATOM 639 C CA . TYR A 1 83 ? 29.067 13.742 -48.208 1.00 93.00 83 TYR A CA 1
ATOM 640 C C . TYR A 1 83 ? 29.854 13.393 -46.942 1.00 93.00 83 TYR A C 1
ATOM 642 O O . TYR A 1 83 ? 29.447 12.522 -46.192 1.00 93.00 83 TYR A O 1
ATOM 650 N N . SER A 1 84 ? 30.964 14.071 -46.662 1.00 89.69 84 SER A N 1
ATOM 651 C CA . SER A 1 84 ? 31.892 13.649 -45.601 1.00 89.69 84 SER A CA 1
ATOM 652 C C . SER A 1 84 ? 31.414 13.913 -44.167 1.00 89.69 84 SER A C 1
ATOM 654 O O . SER A 1 84 ? 31.976 13.340 -43.233 1.00 89.69 84 SER A O 1
ATOM 656 N N . SER A 1 85 ? 30.402 14.763 -43.972 1.00 92.38 85 SER A N 1
ATOM 657 C CA . SER A 1 85 ? 29.882 15.106 -42.642 1.00 92.38 85 SER A CA 1
ATOM 658 C C . SER A 1 85 ? 28.495 14.496 -42.415 1.00 92.38 85 SER A C 1
ATOM 660 O O . SER A 1 85 ? 27.557 14.876 -43.122 1.00 92.38 85 SER A O 1
ATOM 662 N N . PRO A 1 86 ? 28.323 13.608 -41.420 1.00 95.31 86 PRO A N 1
ATOM 663 C CA . PRO A 1 86 ? 27.025 13.019 -41.121 1.00 95.31 86 PRO A CA 1
ATOM 664 C C . PRO A 1 86 ? 26.142 13.937 -40.271 1.00 95.31 86 PRO A C 1
ATOM 666 O O . PRO A 1 86 ? 26.623 14.783 -39.517 1.00 95.31 86 PRO A O 1
ATOM 669 N N . GLY A 1 87 ? 24.833 13.693 -40.315 1.00 93.81 87 GLY A N 1
ATOM 670 C CA . GLY A 1 87 ? 23.971 13.921 -39.158 1.00 93.81 87 GLY A CA 1
ATOM 671 C C . GLY A 1 87 ? 24.099 12.745 -38.187 1.00 93.81 87 GLY A C 1
ATOM 672 O O . GLY A 1 87 ? 24.195 11.601 -38.628 1.00 93.81 87 GLY A O 1
ATOM 673 N N . SER A 1 88 ? 24.101 12.993 -36.879 1.00 95.06 88 SER A N 1
ATOM 674 C CA . SER A 1 88 ? 24.299 11.939 -35.880 1.00 95.06 88 SER A CA 1
ATOM 675 C C . SER A 1 88 ? 23.247 11.958 -34.776 1.00 95.06 88 SER A C 1
ATOM 677 O O . SER A 1 88 ? 22.734 13.007 -34.384 1.00 95.06 88 SER A O 1
ATOM 679 N N . ALA A 1 89 ? 22.924 10.768 -34.274 1.00 93.12 89 ALA A N 1
ATOM 680 C CA . ALA A 1 89 ? 22.064 10.565 -33.118 1.00 93.12 89 ALA A CA 1
ATOM 681 C C . ALA A 1 89 ? 22.746 9.606 -32.139 1.00 93.12 89 ALA A C 1
ATOM 683 O O . ALA A 1 89 ? 23.173 8.519 -32.529 1.00 93.12 89 ALA A O 1
ATOM 684 N N . LEU A 1 90 ? 22.847 10.004 -30.868 1.00 91.62 90 LEU A N 1
ATOM 685 C CA . LEU A 1 90 ? 23.386 9.151 -29.810 1.00 91.62 90 LEU A CA 1
ATOM 686 C C . LEU A 1 90 ? 22.456 7.953 -29.587 1.00 91.62 90 LEU A C 1
ATOM 688 O O . LEU A 1 90 ? 21.262 8.125 -29.335 1.00 91.62 90 LEU A O 1
ATOM 692 N N . LEU A 1 91 ? 23.015 6.748 -29.629 1.00 88.06 91 LEU A N 1
ATOM 693 C CA . LEU A 1 91 ? 22.290 5.523 -29.337 1.00 88.06 91 LEU A CA 1
ATOM 694 C C . LEU A 1 91 ? 22.224 5.316 -27.821 1.00 88.06 91 LEU A C 1
ATOM 696 O O . LEU A 1 91 ? 23.250 5.231 -27.148 1.00 88.06 91 LEU A O 1
ATOM 700 N N . ARG A 1 92 ? 21.009 5.208 -27.279 1.00 79.81 92 ARG A N 1
ATOM 701 C CA . ARG A 1 92 ? 20.769 4.787 -25.894 1.00 79.81 92 ARG A CA 1
ATOM 702 C C . ARG A 1 92 ? 19.875 3.558 -25.908 1.00 79.81 92 ARG A C 1
ATOM 704 O O . ARG A 1 92 ? 18.745 3.634 -26.382 1.00 79.81 92 ARG A O 1
ATOM 711 N N . ASP A 1 93 ? 20.389 2.440 -25.406 1.00 75.31 93 ASP A N 1
ATOM 712 C CA . ASP A 1 93 ? 19.600 1.220 -25.247 1.00 75.31 93 ASP A CA 1
ATOM 713 C C . ASP A 1 93 ? 18.617 1.400 -24.084 1.00 75.31 93 ASP A C 1
ATOM 715 O O . ASP A 1 93 ? 18.989 1.351 -22.908 1.00 75.31 93 ASP A O 1
ATOM 719 N N . ALA A 1 94 ? 17.358 1.665 -24.428 1.00 73.69 94 ALA A N 1
ATOM 720 C CA . ALA A 1 94 ? 16.270 1.810 -23.476 1.00 73.69 94 ALA A CA 1
ATOM 721 C C . ALA A 1 94 ? 15.829 0.427 -22.968 1.00 73.69 94 ALA A C 1
ATOM 723 O O . ALA A 1 94 ? 14.808 -0.126 -23.387 1.00 73.69 94 ALA A O 1
ATOM 724 N N . ALA A 1 95 ? 16.617 -0.139 -22.055 1.00 82.38 95 ALA A N 1
ATOM 725 C CA . ALA A 1 95 ? 16.319 -1.412 -21.417 1.00 82.38 95 ALA A CA 1
ATOM 726 C C . ALA A 1 95 ? 15.597 -1.197 -20.081 1.00 82.38 95 ALA A C 1
ATOM 728 O O . ALA A 1 95 ? 16.093 -0.518 -19.17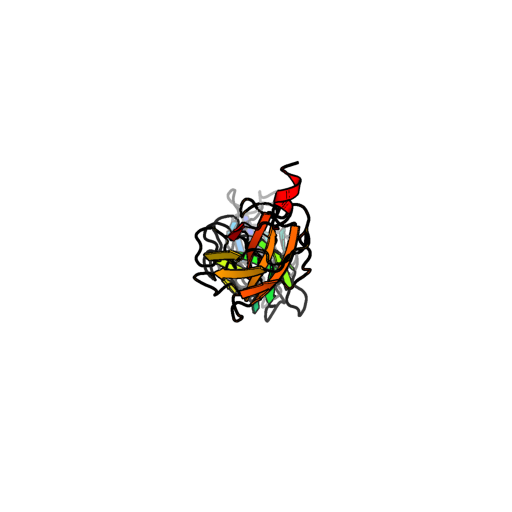7 1.00 82.38 95 ALA A O 1
ATOM 729 N N . LEU A 1 96 ? 14.436 -1.834 -19.932 1.00 88.69 96 LEU A N 1
ATOM 730 C CA . LEU A 1 96 ? 13.736 -1.909 -18.651 1.00 88.69 96 LEU A CA 1
ATOM 731 C C . LEU A 1 96 ? 14.563 -2.723 -17.641 1.00 88.69 96 LEU A C 1
ATOM 733 O O . LEU A 1 96 ? 15.387 -3.556 -18.044 1.00 88.69 96 LEU A O 1
ATOM 737 N N . PRO A 1 97 ? 14.341 -2.542 -16.327 1.00 92.94 97 PRO A N 1
ATOM 738 C CA . PRO A 1 97 ? 14.940 -3.425 -15.338 1.00 92.94 97 PRO A CA 1
ATOM 739 C C . PRO A 1 97 ? 14.584 -4.888 -15.634 1.00 92.94 97 PRO A C 1
ATOM 741 O O . PRO A 1 97 ? 13.470 -5.170 -16.071 1.00 92.94 97 PRO A O 1
ATOM 744 N N . LYS A 1 98 ? 15.518 -5.817 -15.388 1.00 91.88 98 LYS A N 1
ATOM 745 C CA . LYS A 1 98 ? 15.309 -7.270 -15.570 1.00 91.88 98 LYS A CA 1
ATOM 746 C C . LYS A 1 98 ? 14.884 -7.982 -14.286 1.00 91.88 98 LYS A C 1
ATOM 748 O O . LYS A 1 98 ? 14.181 -8.986 -14.344 1.00 91.88 98 LYS A O 1
ATOM 753 N N . ALA A 1 99 ? 15.317 -7.482 -13.131 1.00 95.31 99 ALA A N 1
ATOM 754 C CA . ALA A 1 99 ? 14.950 -8.044 -11.841 1.00 95.31 99 ALA A CA 1
ATOM 755 C C . ALA A 1 99 ? 13.657 -7.410 -11.320 1.00 95.31 99 ALA A C 1
ATOM 757 O O . ALA A 1 99 ? 13.455 -6.199 -11.432 1.00 95.31 99 ALA A O 1
ATOM 758 N N . LYS A 1 100 ? 12.798 -8.229 -10.714 1.00 96.69 100 LYS A N 1
ATOM 759 C CA . LYS A 1 100 ? 11.640 -7.772 -9.934 1.00 96.69 100 LYS A CA 1
ATOM 760 C C . LYS A 1 100 ? 12.085 -7.376 -8.521 1.00 96.69 100 LYS A C 1
ATOM 762 O O . LYS A 1 100 ? 13.153 -7.827 -8.097 1.00 96.69 100 LYS A O 1
ATOM 767 N N . PRO A 1 101 ? 11.270 -6.619 -7.769 1.00 98.12 101 PRO A N 1
ATOM 768 C CA . PRO A 1 101 ? 11.513 -6.452 -6.341 1.00 98.12 101 PRO A CA 1
ATOM 769 C C . PRO A 1 101 ? 11.507 -7.821 -5.643 1.00 98.12 101 PRO A C 1
ATOM 771 O O . PRO A 1 101 ? 10.894 -8.769 -6.137 1.00 98.12 101 PRO A O 1
ATOM 774 N N . GLY A 1 102 ? 12.180 -7.940 -4.500 1.00 98.00 102 GLY A N 1
ATOM 775 C CA . GLY A 1 102 ? 12.243 -9.191 -3.738 1.00 98.00 102 GLY A CA 1
ATOM 776 C C . GLY A 1 102 ? 10.902 -9.586 -3.109 1.00 98.00 102 GLY A C 1
ATOM 777 O O . GLY A 1 102 ? 10.661 -10.763 -2.853 1.00 98.00 102 GLY A O 1
ATOM 778 N N . GLY A 1 103 ? 10.014 -8.615 -2.883 1.00 98.19 103 GLY A N 1
ATOM 779 C CA . GLY A 1 103 ? 8.721 -8.807 -2.233 1.00 98.19 103 GLY A CA 1
ATOM 780 C C . GLY A 1 103 ? 8.148 -7.505 -1.675 1.00 98.19 103 GLY A C 1
ATOM 781 O O . GLY A 1 103 ? 8.719 -6.429 -1.859 1.00 98.19 103 GLY A O 1
ATOM 782 N N . LEU A 1 104 ? 7.009 -7.621 -0.996 1.00 98.38 104 LEU A N 1
ATOM 783 C CA . LEU A 1 104 ? 6.300 -6.525 -0.339 1.00 98.38 104 LEU A CA 1
ATOM 784 C C . LEU A 1 104 ? 5.884 -6.946 1.069 1.00 98.38 104 LEU A C 1
ATOM 786 O O . LEU A 1 104 ? 5.439 -8.077 1.262 1.00 98.38 104 LEU A O 1
ATOM 790 N N . LEU A 1 105 ? 5.971 -6.016 2.017 1.00 98.31 105 LEU A N 1
ATOM 791 C CA . LEU A 1 105 ? 5.422 -6.136 3.366 1.00 98.31 105 LEU A CA 1
ATOM 792 C C . LEU A 1 105 ? 4.547 -4.913 3.651 1.00 98.31 105 LEU A C 1
ATOM 794 O O . LEU A 1 105 ? 4.943 -3.786 3.360 1.00 98.31 105 LEU A O 1
ATOM 798 N N . PHE A 1 106 ? 3.366 -5.138 4.210 1.00 96.88 106 PHE A N 1
ATOM 799 C CA . PHE A 1 106 ? 2.437 -4.098 4.638 1.00 96.88 106 PHE A CA 1
ATOM 800 C C . PHE A 1 106 ? 1.490 -4.701 5.669 1.00 96.88 106 PHE A C 1
ATOM 802 O O . PHE A 1 106 ? 1.013 -5.825 5.497 1.00 96.88 106 PHE A O 1
ATOM 809 N N . GLU A 1 107 ? 1.214 -3.936 6.711 1.00 94.06 107 GLU A N 1
ATOM 810 C CA . GLU A 1 107 ? 0.178 -4.224 7.685 1.00 94.06 107 GLU A CA 1
ATOM 811 C C . GLU A 1 107 ? -0.650 -2.958 7.856 1.00 94.06 107 GLU A C 1
ATOM 813 O O . GLU A 1 107 ? -0.095 -1.861 7.935 1.00 94.06 107 GLU A O 1
ATOM 818 N N . ASP A 1 108 ? -1.968 -3.123 7.847 1.00 94.44 108 ASP A N 1
ATOM 819 C CA . ASP A 1 108 ? -2.878 -2.010 8.040 1.00 94.44 108 ASP A CA 1
ATOM 820 C C . ASP A 1 108 ? -2.922 -1.600 9.516 1.00 94.44 108 ASP A C 1
ATOM 822 O O . ASP A 1 108 ? -3.162 -2.418 10.408 1.00 94.44 108 ASP A O 1
ATOM 826 N N . GLU A 1 109 ? -2.647 -0.322 9.747 1.00 93.12 109 GLU A N 1
ATOM 827 C CA . GLU A 1 109 ? -2.624 0.358 11.038 1.00 93.12 109 GLU A CA 1
ATOM 828 C C . GLU A 1 109 ? -3.784 1.363 11.167 1.00 93.12 109 GLU A C 1
ATOM 830 O O . GLU A 1 109 ? -3.815 2.163 12.114 1.00 93.12 109 GLU A O 1
ATOM 835 N N . ASP A 1 110 ? -4.695 1.412 10.190 1.00 90.44 110 ASP A N 1
ATOM 836 C CA . ASP A 1 110 ? -5.964 2.122 10.310 1.00 90.44 110 ASP A CA 1
ATOM 837 C C . ASP A 1 110 ? -7.044 1.171 10.819 1.00 90.44 110 ASP A C 1
ATOM 839 O O . ASP A 1 110 ? -7.092 0.015 10.438 1.00 90.44 110 ASP A O 1
ATOM 843 N N . GLY A 1 111 ? -7.881 1.654 11.733 1.00 87.31 111 GLY A N 1
ATOM 844 C CA . GLY A 1 111 ? -8.982 0.876 12.293 1.00 87.31 111 GLY A CA 1
ATOM 845 C C . GLY A 1 111 ? -10.341 1.216 11.680 1.00 87.31 111 GLY A C 1
ATOM 846 O O . GLY A 1 111 ? -11.347 0.598 12.043 1.00 87.31 111 GLY A O 1
ATOM 847 N N . GLY A 1 112 ? -10.383 2.242 10.829 1.00 87.88 112 GLY A N 1
ATOM 848 C CA . GLY A 1 112 ? -11.575 2.727 10.160 1.00 87.88 112 GLY A CA 1
ATOM 849 C C . GLY A 1 112 ? -11.963 1.831 8.993 1.00 87.88 112 GLY A C 1
ATOM 850 O O . GLY A 1 112 ? -11.124 1.354 8.242 1.00 87.88 112 GLY A O 1
ATOM 851 N N . LYS A 1 113 ? -13.267 1.629 8.816 1.00 87.56 113 LYS A N 1
ATOM 852 C CA . LYS A 1 113 ? -13.790 0.822 7.714 1.00 87.56 113 LYS A CA 1
ATOM 853 C C . LYS A 1 113 ? -13.439 1.427 6.352 1.00 87.56 113 LYS A C 1
ATOM 855 O O . LYS A 1 113 ? -13.649 2.620 6.132 1.00 87.56 113 LYS A O 1
ATOM 860 N N . ASP A 1 114 ? -13.034 0.564 5.425 1.00 91.12 114 ASP A N 1
ATOM 861 C CA . ASP A 1 114 ? -12.638 0.867 4.050 1.00 91.12 114 ASP A CA 1
ATOM 862 C C . ASP A 1 114 ? -11.428 1.816 3.959 1.00 91.12 114 ASP A C 1
ATOM 864 O O . ASP A 1 114 ? -11.185 2.407 2.904 1.00 91.12 114 ASP A O 1
ATOM 868 N N . MET A 1 115 ? -10.675 1.983 5.047 1.00 93.75 115 MET A N 1
ATOM 869 C CA . MET A 1 115 ? -9.518 2.867 5.136 1.00 93.75 115 MET A CA 1
ATOM 870 C C . MET A 1 115 ? -8.284 2.035 5.424 1.00 93.75 115 MET A C 1
ATOM 872 O O . MET A 1 115 ? -8.344 1.087 6.189 1.00 93.75 115 MET A O 1
ATOM 876 N N . VAL A 1 116 ? -7.158 2.406 4.824 1.00 95.88 116 VAL A N 1
ATOM 877 C CA . VAL A 1 116 ? -5.879 1.760 5.108 1.00 95.88 116 VAL A CA 1
ATOM 878 C C . VAL A 1 116 ? -4.800 2.792 5.383 1.00 95.88 116 VAL A C 1
ATOM 880 O O . VAL A 1 116 ? -4.765 3.868 4.773 1.00 95.88 116 VAL A O 1
ATOM 883 N N . ARG A 1 117 ? -3.887 2.452 6.288 1.00 96.12 117 ARG A N 1
ATOM 884 C CA . ARG A 1 117 ? -2.713 3.258 6.645 1.00 96.12 117 ARG A CA 1
ATOM 885 C C . ARG A 1 117 ? -1.574 2.333 7.031 1.00 96.12 117 ARG A C 1
ATOM 887 O O . ARG A 1 117 ? -1.808 1.271 7.582 1.00 96.12 117 ARG A O 1
ATOM 894 N N . GLY A 1 118 ? -0.339 2.760 6.815 1.00 96.62 118 GLY A N 1
ATOM 895 C CA . GLY A 1 118 ? 0.809 2.073 7.398 1.00 96.62 118 GLY A CA 1
ATOM 896 C C . GLY A 1 118 ? 2.040 2.145 6.521 1.00 96.62 118 GLY A C 1
ATOM 897 O O . GLY A 1 118 ? 2.096 2.862 5.517 1.00 96.62 118 GLY A O 1
ATOM 898 N N . ARG A 1 119 ? 3.058 1.382 6.907 1.00 98.06 119 ARG A N 1
ATOM 899 C CA . ARG A 1 119 ? 4.331 1.344 6.192 1.00 98.06 119 ARG A CA 1
ATOM 900 C C . ARG A 1 119 ? 4.346 0.223 5.158 1.00 98.06 119 ARG A C 1
ATOM 902 O O . ARG A 1 119 ? 4.309 -0.952 5.507 1.00 98.06 119 ARG A O 1
ATOM 909 N N . ILE A 1 120 ? 4.475 0.591 3.887 1.00 98.44 120 ILE A N 1
ATOM 910 C CA . ILE A 1 120 ? 4.751 -0.350 2.800 1.00 98.44 120 ILE A CA 1
ATOM 911 C C . ILE A 1 120 ? 6.269 -0.499 2.697 1.00 98.44 120 ILE A C 1
ATOM 913 O O . ILE A 1 120 ? 6.960 0.482 2.426 1.00 98.44 120 ILE A O 1
ATOM 917 N N . THR A 1 121 ? 6.791 -1.707 2.884 1.00 98.62 121 THR A N 1
ATOM 918 C CA . THR A 1 121 ? 8.213 -2.027 2.698 1.00 98.62 121 THR A CA 1
ATOM 919 C C . THR A 1 121 ? 8.389 -2.858 1.435 1.00 98.62 121 THR A C 1
ATOM 921 O O . THR A 1 121 ? 7.759 -3.903 1.273 1.00 98.62 121 THR A O 1
ATOM 924 N N . VAL A 1 122 ? 9.257 -2.396 0.540 1.00 98.62 122 VAL A N 1
ATOM 925 C CA . VAL A 1 122 ? 9.667 -3.107 -0.671 1.00 98.62 122 VAL A CA 1
ATOM 926 C C . VAL A 1 122 ? 10.981 -3.812 -0.377 1.00 98.62 122 VAL A C 1
ATOM 928 O O . VAL A 1 122 ? 11.979 -3.155 -0.073 1.00 98.62 122 VAL A O 1
ATOM 931 N N . LEU A 1 123 ? 10.983 -5.141 -0.480 1.00 98.62 123 LEU A N 1
ATOM 932 C CA . LEU A 1 123 ? 12.215 -5.912 -0.347 1.00 98.62 123 LEU A CA 1
ATOM 933 C C . LEU A 1 123 ? 13.066 -5.705 -1.597 1.00 98.62 123 LEU A C 1
ATOM 935 O O . LEU A 1 123 ? 12.551 -5.785 -2.721 1.00 98.62 123 LEU A O 1
ATOM 939 N N . ARG A 1 124 ? 14.363 -5.459 -1.413 1.00 97.69 124 ARG A N 1
ATOM 940 C CA . ARG A 1 124 ? 15.275 -5.182 -2.527 1.00 97.69 124 ARG A CA 1
ATOM 941 C C . ARG A 1 124 ? 15.310 -6.332 -3.533 1.00 97.69 124 ARG A C 1
ATOM 943 O O . ARG A 1 124 ? 15.195 -7.508 -3.179 1.00 97.69 124 ARG A O 1
ATOM 950 N N . ALA A 1 125 ? 15.498 -5.999 -4.803 1.00 97.56 125 ALA A N 1
ATOM 951 C CA . ALA A 1 125 ? 15.746 -6.986 -5.841 1.00 97.56 125 ALA A CA 1
ATOM 952 C C . ALA A 1 125 ? 17.086 -7.709 -5.608 1.00 97.56 125 ALA A C 1
ATOM 954 O O . ALA A 1 125 ? 18.013 -7.178 -4.988 1.00 97.56 125 ALA A O 1
ATOM 955 N N . ALA A 1 126 ? 17.210 -8.923 -6.151 1.00 94.44 126 ALA A N 1
ATOM 956 C CA . ALA A 1 126 ? 18.471 -9.666 -6.124 1.00 94.44 126 ALA A CA 1
ATOM 957 C C . ALA A 1 126 ? 19.585 -8.955 -6.919 1.00 94.44 126 ALA A C 1
ATOM 959 O O . ALA A 1 126 ? 20.749 -9.030 -6.532 1.00 94.44 126 ALA A O 1
ATOM 960 N N . ASP A 1 127 ? 19.211 -8.245 -7.988 1.00 94.31 127 ASP A N 1
ATOM 961 C CA . ASP A 1 127 ? 20.089 -7.415 -8.814 1.00 94.31 127 ASP A CA 1
ATOM 962 C C . ASP A 1 127 ? 19.438 -6.044 -9.057 1.00 94.31 127 ASP A C 1
ATOM 964 O O . ASP A 1 127 ? 18.353 -5.946 -9.629 1.00 94.31 127 ASP A O 1
ATOM 968 N N . GLU A 1 128 ? 20.108 -4.980 -8.617 1.00 94.81 128 GLU A N 1
ATOM 969 C CA . GLU A 1 128 ? 19.630 -3.598 -8.716 1.00 94.81 128 GLU A CA 1
ATOM 970 C C . GLU A 1 128 ? 20.442 -2.743 -9.701 1.00 94.81 128 GLU A C 1
ATOM 972 O O . GLU A 1 128 ? 20.249 -1.525 -9.739 1.00 94.81 128 GLU A O 1
ATOM 977 N N . GLN A 1 129 ? 21.341 -3.330 -10.505 1.00 92.25 129 GLN A N 1
ATOM 978 C CA . GLN A 1 129 ? 22.233 -2.571 -11.398 1.00 92.25 129 GLN A CA 1
ATOM 979 C C . GLN A 1 129 ? 21.477 -1.619 -12.334 1.00 92.25 129 GLN A C 1
ATOM 981 O O . GLN A 1 129 ? 21.920 -0.498 -12.570 1.00 92.25 129 GLN A O 1
ATOM 986 N N . LYS A 1 130 ? 20.307 -2.046 -12.825 1.00 92.25 130 LYS A N 1
ATOM 987 C CA . LYS A 1 130 ? 19.448 -1.265 -13.732 1.00 92.25 130 LYS A CA 1
ATOM 988 C C . LYS A 1 130 ? 18.172 -0.742 -13.081 1.00 92.25 130 LYS A C 1
ATOM 990 O O . LYS A 1 130 ? 17.243 -0.386 -13.797 1.00 92.25 130 LYS A O 1
ATOM 995 N N . ILE A 1 131 ? 18.106 -0.727 -11.753 1.00 95.88 131 ILE A N 1
ATOM 996 C CA . ILE A 1 131 ? 16.973 -0.199 -10.985 1.00 95.88 131 ILE A CA 1
ATOM 997 C C . ILE A 1 131 ? 17.389 1.152 -10.410 1.00 95.88 131 ILE A C 1
ATOM 999 O O . ILE A 1 131 ? 18.454 1.248 -9.802 1.00 95.88 131 ILE A O 1
ATOM 1003 N N . SER A 1 132 ? 16.565 2.185 -10.579 1.00 96.62 132 SER A N 1
ATOM 1004 C CA . SER A 1 132 ? 16.730 3.470 -9.881 1.00 96.62 132 SER A CA 1
ATOM 1005 C C . SER A 1 132 ? 15.691 3.663 -8.777 1.00 96.62 132 SER A C 1
ATOM 1007 O O . SER A 1 132 ? 15.970 4.315 -7.770 1.00 96.62 132 SER A O 1
ATOM 1009 N N . GLU A 1 133 ? 14.503 3.085 -8.940 1.00 98.06 133 GLU A N 1
ATOM 1010 C CA . GLU A 1 133 ? 13.395 3.205 -7.996 1.00 98.06 133 GLU A CA 1
ATOM 1011 C C . GLU A 1 133 ? 12.438 2.013 -8.086 1.00 98.06 133 GLU A C 1
ATOM 1013 O O . GLU A 1 133 ? 12.494 1.204 -9.014 1.00 98.06 133 GLU A O 1
ATOM 1018 N N . TYR A 1 134 ? 11.550 1.916 -7.105 1.00 98.62 134 TYR A N 1
ATOM 1019 C CA . TYR A 1 134 ? 10.434 0.988 -7.070 1.00 98.62 134 TYR A CA 1
ATOM 1020 C C . TYR A 1 134 ? 9.128 1.769 -7.179 1.00 98.62 134 TYR A C 1
ATOM 1022 O O . TYR A 1 134 ? 8.872 2.653 -6.364 1.00 98.62 134 TYR A O 1
ATOM 1030 N N . SER A 1 135 ? 8.298 1.433 -8.165 1.00 98.62 135 SER A N 1
ATOM 1031 C CA . SER A 1 135 ? 7.001 2.078 -8.375 1.00 98.62 135 SER A CA 1
ATOM 1032 C C . SER A 1 135 ? 5.884 1.281 -7.716 1.00 98.62 135 SER A C 1
ATOM 1034 O O . SER A 1 135 ? 5.724 0.085 -7.981 1.00 98.62 135 SER A O 1
ATOM 1036 N N . LEU A 1 136 ? 5.127 1.937 -6.842 1.00 98.75 136 LEU A N 1
ATOM 1037 C CA . LEU A 1 136 ? 4.031 1.364 -6.072 1.00 98.75 136 LEU A CA 1
ATOM 1038 C C . LEU A 1 136 ? 2.685 1.717 -6.697 1.00 98.75 136 LEU A C 1
ATOM 1040 O O . LEU A 1 136 ? 2.406 2.881 -6.994 1.00 98.75 136 LEU A O 1
ATOM 1044 N N . HIS A 1 137 ? 1.820 0.712 -6.831 1.00 98.62 137 HIS A N 1
ATOM 1045 C CA . HIS A 1 137 ? 0.485 0.879 -7.388 1.00 98.62 137 HIS A CA 1
ATOM 1046 C C . HIS A 1 137 ? -0.593 0.078 -6.659 1.00 98.62 137 HIS A C 1
ATOM 1048 O O . HIS A 1 137 ? -0.363 -1.045 -6.225 1.00 98.62 137 HIS A O 1
ATOM 1054 N N . TRP A 1 138 ? -1.816 0.594 -6.658 1.00 98.38 138 TRP A N 1
ATOM 1055 C CA . TRP A 1 138 ? -3.023 -0.171 -6.397 1.00 98.38 138 TRP A CA 1
ATOM 1056 C C . TRP A 1 138 ? -3.304 -1.159 -7.533 1.00 98.38 138 TRP A C 1
ATOM 1058 O O . TRP A 1 138 ? -3.325 -0.814 -8.721 1.00 98.38 138 TRP A O 1
ATOM 1068 N N . GLY A 1 139 ? -3.551 -2.408 -7.155 1.00 98.06 139 GLY A N 1
ATOM 1069 C CA . GLY A 1 139 ? -3.892 -3.511 -8.037 1.00 98.06 139 GLY A CA 1
ATOM 1070 C C . GLY A 1 139 ? -5.304 -4.020 -7.786 1.00 98.06 139 GLY A C 1
ATOM 1071 O O . GLY A 1 139 ? -5.720 -4.199 -6.646 1.00 98.06 139 GLY A O 1
ATOM 1072 N N . LYS A 1 140 ? -6.028 -4.323 -8.866 1.00 97.12 140 LYS A N 1
ATOM 1073 C CA . LYS A 1 140 ? -7.300 -5.064 -8.799 1.00 97.12 140 LYS A CA 1
ATOM 1074 C C . LYS A 1 140 ? -7.114 -6.584 -8.732 1.00 97.12 140 LYS A C 1
ATOM 1076 O O . LYS A 1 140 ? -8.068 -7.331 -8.571 1.00 97.12 140 LYS A O 1
ATOM 1081 N N . SER A 1 141 ? -5.886 -7.036 -8.973 1.00 97.38 141 SER A N 1
ATOM 1082 C CA . SER A 1 141 ? -5.424 -8.422 -8.864 1.00 97.38 141 SER A CA 1
ATOM 1083 C C . SER A 1 141 ? -3.904 -8.407 -8.693 1.00 97.38 141 SER A C 1
ATOM 1085 O O . SER A 1 141 ? -3.279 -7.380 -8.973 1.00 97.38 141 SER A O 1
ATOM 1087 N N . ALA A 1 142 ? -3.307 -9.547 -8.353 1.00 97.50 142 ALA A N 1
ATOM 1088 C CA . ALA A 1 142 ? -1.864 -9.703 -8.145 1.00 97.50 142 ALA A CA 1
ATOM 1089 C C . ALA A 1 142 ? -0.962 -9.218 -9.304 1.00 97.50 142 ALA A C 1
ATOM 1091 O O . ALA A 1 142 ? 0.221 -8.972 -9.106 1.00 97.50 142 ALA A O 1
ATOM 1092 N N . THR A 1 143 ? -1.479 -9.071 -10.526 1.00 96.38 143 THR A N 1
ATOM 1093 C CA . THR A 1 143 ? -0.674 -8.670 -11.697 1.00 96.38 143 THR A CA 1
ATOM 1094 C C . THR A 1 143 ? -1.215 -7.455 -12.439 1.00 96.38 143 THR A C 1
ATOM 1096 O O . THR A 1 143 ? -0.634 -7.040 -13.441 1.00 96.38 143 THR A O 1
ATOM 1099 N N . ARG A 1 144 ? -2.331 -6.869 -11.988 1.00 96.81 144 ARG A N 1
ATOM 1100 C CA . ARG A 1 144 ? -3.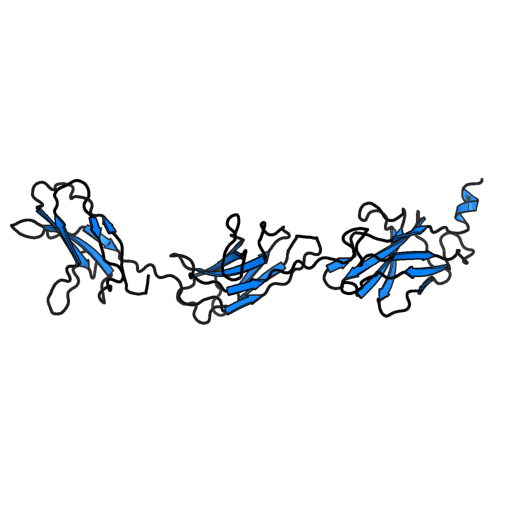057 -5.859 -12.769 1.00 96.81 144 ARG A CA 1
ATOM 1101 C C . ARG A 1 144 ? -3.387 -4.636 -11.935 1.00 96.81 144 ARG A C 1
ATOM 1103 O O . ARG A 1 144 ? -4.154 -4.742 -10.980 1.00 96.81 144 ARG A O 1
ATOM 1110 N N . LYS A 1 145 ? -2.862 -3.484 -12.360 1.00 97.94 145 LYS A N 1
ATOM 1111 C CA . LYS A 1 145 ? -3.180 -2.161 -11.809 1.00 97.94 145 LYS A CA 1
ATOM 1112 C C . LYS A 1 145 ? -4.685 -1.871 -11.908 1.00 97.94 145 LYS A C 1
ATOM 1114 O O . LYS A 1 145 ? -5.376 -2.407 -12.787 1.00 97.94 145 LYS A O 1
ATOM 1119 N N . THR A 1 146 ? -5.199 -1.025 -11.021 1.00 96.44 146 THR A N 1
ATOM 1120 C CA . THR A 1 146 ? -6.522 -0.411 -11.204 1.00 96.44 146 THR A CA 1
ATOM 1121 C C . THR A 1 146 ? -6.517 0.506 -12.436 1.00 96.44 146 THR A C 1
ATOM 1123 O O . THR A 1 146 ? -5.466 0.961 -12.889 1.00 96.44 146 THR A O 1
ATOM 1126 N N . ALA A 1 147 ? -7.689 0.733 -13.041 1.00 90.44 147 ALA A N 1
ATOM 1127 C CA . ALA A 1 147 ? -7.790 1.524 -14.274 1.00 90.44 147 ALA A CA 1
ATOM 1128 C C . ALA A 1 147 ? -7.601 3.031 -14.033 1.00 90.44 147 ALA A C 1
ATOM 1130 O O . ALA A 1 147 ? -7.112 3.739 -14.907 1.00 90.44 147 ALA A O 1
ATOM 1131 N N . GLN A 1 148 ? -7.988 3.509 -12.850 1.00 90.44 148 GLN A N 1
ATOM 1132 C CA . GLN A 1 148 ? -7.888 4.903 -12.434 1.00 90.44 148 GLN A CA 1
ATOM 1133 C C . GLN A 1 148 ? -7.186 4.972 -11.080 1.00 90.44 148 GLN A C 1
ATOM 1135 O O . GLN A 1 148 ? -7.343 4.068 -10.257 1.00 90.44 148 GLN A O 1
ATOM 1140 N N . ASN A 1 149 ? -6.407 6.038 -10.874 1.00 92.62 149 ASN A N 1
ATOM 1141 C CA . ASN A 1 149 ? -5.718 6.341 -9.615 1.00 92.62 149 ASN A CA 1
ATOM 1142 C C . ASN A 1 149 ? -4.901 5.162 -9.065 1.00 92.62 149 ASN A C 1
ATOM 1144 O O . ASN A 1 149 ? -4.899 4.901 -7.867 1.00 92.62 149 ASN A O 1
ATOM 1148 N N . SER A 1 150 ? -4.234 4.413 -9.951 1.00 97.12 150 SER A N 1
ATOM 1149 C CA . SER A 1 150 ? -3.440 3.262 -9.522 1.00 97.12 150 SER A CA 1
ATOM 1150 C C . SER A 1 150 ? -2.134 3.666 -8.864 1.00 97.12 150 SER A C 1
ATOM 1152 O O . SER A 1 150 ? -1.635 2.913 -8.052 1.00 97.12 150 SER A O 1
ATOM 1154 N N . PHE A 1 151 ? -1.543 4.803 -9.215 1.00 97.81 151 PHE A N 1
ATOM 1155 C CA . PHE A 1 151 ? -0.250 5.213 -8.675 1.00 97.81 151 PHE A CA 1
ATOM 1156 C C . PHE A 1 151 ? -0.341 5.574 -7.188 1.00 97.81 151 PHE A C 1
ATOM 1158 O O . PHE A 1 151 ? -1.210 6.349 -6.796 1.00 97.81 151 PHE A O 1
ATOM 1165 N N . ILE A 1 152 ? 0.575 5.020 -6.390 1.00 98.00 152 ILE A N 1
ATOM 1166 C CA . ILE A 1 152 ? 0.757 5.355 -4.974 1.00 98.00 152 ILE A CA 1
ATOM 1167 C C . ILE A 1 152 ? 1.991 6.247 -4.830 1.00 98.00 152 ILE A C 1
ATOM 1169 O O . ILE A 1 152 ? 1.890 7.379 -4.362 1.00 98.00 152 ILE A O 1
ATOM 1173 N N . SER A 1 153 ? 3.167 5.740 -5.217 1.00 98.31 153 SER A N 1
ATOM 1174 C CA . SER A 1 153 ? 4.437 6.451 -5.050 1.00 98.31 153 SER A CA 1
ATOM 1175 C C . SER A 1 153 ? 5.574 5.793 -5.829 1.00 98.31 153 SER A C 1
ATOM 1177 O O . SER A 1 153 ? 5.536 4.591 -6.078 1.00 98.31 153 SER A O 1
ATOM 1179 N N . ASP A 1 154 ? 6.619 6.563 -6.127 1.00 98.38 154 ASP A N 1
ATOM 1180 C CA . ASP A 1 154 ? 7.924 6.040 -6.529 1.00 98.38 154 ASP A CA 1
ATOM 1181 C C . ASP A 1 154 ? 8.894 6.149 -5.346 1.00 98.38 154 ASP A C 1
ATOM 1183 O O . ASP A 1 154 ? 9.063 7.216 -4.752 1.00 98.38 154 ASP A O 1
ATOM 1187 N N . VAL A 1 155 ? 9.542 5.037 -5.004 1.00 98.19 155 VAL A N 1
ATOM 1188 C CA . VAL A 1 155 ? 10.482 4.938 -3.884 1.00 98.19 155 VAL A CA 1
ATOM 1189 C C . VAL A 1 155 ? 11.876 4.694 -4.439 1.00 98.19 155 VAL A C 1
ATOM 1191 O O . VAL A 1 155 ? 12.154 3.628 -4.988 1.00 98.19 155 VAL A O 1
ATOM 1194 N N . ARG A 1 156 ? 12.773 5.676 -4.309 1.00 98.06 156 ARG A N 1
ATOM 1195 C CA . ARG A 1 156 ? 14.171 5.520 -4.741 1.00 98.06 156 ARG A CA 1
ATOM 1196 C C . ARG A 1 156 ? 14.821 4.350 -4.015 1.00 98.06 156 ARG A C 1
ATOM 1198 O O . ARG A 1 156 ? 14.614 4.189 -2.814 1.00 98.06 156 ARG A O 1
ATOM 1205 N N . LYS A 1 157 ? 15.617 3.559 -4.737 1.00 96.06 157 LYS A N 1
ATOM 1206 C CA . LYS A 1 157 ? 16.376 2.473 -4.109 1.00 96.06 157 LYS A CA 1
ATOM 1207 C C . LYS A 1 157 ? 17.430 3.029 -3.147 1.00 96.06 157 LYS A C 1
ATOM 1209 O O . LYS A 1 157 ? 17.969 4.116 -3.365 1.00 96.06 157 LYS A O 1
ATOM 1214 N N . GLU A 1 158 ? 17.780 2.233 -2.147 1.00 96.50 158 GLU A N 1
ATOM 1215 C CA . GLU A 1 158 ? 18.961 2.431 -1.310 1.00 96.50 158 GLU A CA 1
ATOM 1216 C C . GLU A 1 158 ? 19.879 1.220 -1.470 1.00 96.50 158 GLU A C 1
ATOM 1218 O O . GLU A 1 158 ? 19.435 0.080 -1.368 1.00 96.50 158 GLU A O 1
ATOM 1223 N N . GLU A 1 159 ? 21.162 1.457 -1.736 1.00 92.25 159 GLU A N 1
ATOM 1224 C CA . GLU A 1 159 ? 22.099 0.382 -2.060 1.00 92.25 159 GLU A CA 1
ATOM 1225 C C . GLU A 1 159 ? 22.198 -0.648 -0.923 1.00 92.25 159 GLU A C 1
ATOM 1227 O O . GLU A 1 159 ? 22.555 -0.324 0.212 1.00 92.25 159 GLU A O 1
ATOM 1232 N N . GLY A 1 160 ? 21.851 -1.900 -1.241 1.00 90.50 160 GLY A N 1
ATOM 1233 C CA . GLY A 1 160 ? 21.921 -3.025 -0.310 1.00 90.50 160 GLY A CA 1
ATOM 1234 C C . GLY A 1 160 ? 20.833 -3.052 0.766 1.00 90.50 160 GLY A C 1
ATOM 1235 O O . GLY A 1 160 ? 20.942 -3.863 1.687 1.00 90.50 160 GLY A O 1
ATOM 1236 N N . LYS A 1 161 ? 19.790 -2.217 0.671 1.00 96.44 161 LYS A N 1
ATOM 1237 C CA . LYS A 1 161 ? 18.725 -2.124 1.679 1.00 96.44 161 LYS A CA 1
ATOM 1238 C C . LYS A 1 161 ? 17.331 -2.243 1.080 1.00 96.44 161 LYS A C 1
ATOM 1240 O O . LYS A 1 161 ? 17.088 -1.850 -0.056 1.00 96.44 161 LYS A O 1
ATOM 1245 N N . ASP A 1 162 ? 16.407 -2.717 1.904 1.00 98.31 162 ASP A N 1
ATOM 1246 C CA . ASP A 1 162 ? 14.979 -2.577 1.645 1.00 98.31 162 ASP A CA 1
ATOM 1247 C C . ASP A 1 162 ? 14.565 -1.115 1.820 1.00 98.31 162 ASP A C 1
ATOM 1249 O O . ASP A 1 162 ? 15.138 -0.379 2.629 1.00 98.31 162 ASP A O 1
ATOM 1253 N N . VAL A 1 163 ? 13.548 -0.697 1.075 1.00 98.44 163 VAL A N 1
ATOM 1254 C CA . VAL A 1 163 ? 13.050 0.682 1.108 1.00 98.44 163 VAL A CA 1
ATOM 1255 C C . VAL A 1 163 ? 11.591 0.712 1.517 1.00 98.44 163 VAL A C 1
ATOM 1257 O O . VAL A 1 163 ? 10.877 -0.282 1.403 1.00 98.44 163 VAL A O 1
ATOM 1260 N N . SER A 1 164 ? 11.126 1.856 2.011 1.00 98.06 164 SER A N 1
ATOM 1261 C CA . SER A 1 164 ? 9.768 1.961 2.538 1.00 98.06 164 SER A CA 1
ATOM 1262 C C . SER A 1 164 ? 9.064 3.243 2.128 1.00 98.06 164 SER A C 1
ATOM 1264 O O . SER A 1 164 ? 9.697 4.290 2.022 1.00 98.06 164 SER A O 1
ATOM 1266 N N . HIS A 1 165 ? 7.744 3.161 2.010 1.00 98.19 165 HIS A N 1
ATOM 1267 C CA . HIS A 1 165 ? 6.838 4.279 1.803 1.00 98.19 165 HIS A CA 1
ATOM 1268 C C . HIS A 1 165 ? 5.789 4.312 2.917 1.00 98.19 165 HIS A C 1
ATOM 1270 O O . HIS A 1 165 ? 5.229 3.276 3.280 1.00 98.19 165 HIS A O 1
ATOM 1276 N N . TRP A 1 166 ? 5.521 5.498 3.464 1.00 97.88 166 TRP A N 1
ATOM 1277 C CA . TRP A 1 166 ? 4.443 5.690 4.430 1.00 97.88 166 TRP A CA 1
ATOM 1278 C C . TRP A 1 166 ? 3.143 6.023 3.703 1.00 97.88 166 TRP A C 1
ATOM 1280 O O . TRP A 1 166 ? 3.035 7.078 3.078 1.00 97.88 166 TRP A O 1
ATOM 1290 N N . LEU A 1 167 ? 2.159 5.135 3.812 1.00 97.31 167 LEU A N 1
ATOM 1291 C CA . LEU A 1 167 ? 0.825 5.329 3.273 1.00 97.31 167 LEU A CA 1
ATOM 1292 C C . LEU A 1 167 ? -0.034 6.054 4.313 1.00 97.31 167 LEU A C 1
ATOM 1294 O O . LEU A 1 167 ? -0.357 5.491 5.359 1.00 97.31 167 LEU A O 1
ATOM 1298 N N . SER A 1 168 ? -0.413 7.303 4.037 1.00 95.88 168 SER A N 1
ATOM 1299 C CA . SER A 1 168 ? -1.383 8.027 4.865 1.00 95.88 168 SER A CA 1
ATOM 1300 C C . SER A 1 168 ? -2.764 7.372 4.805 1.00 95.88 168 SER A C 1
ATOM 1302 O O . SER A 1 168 ? -3.115 6.807 3.767 1.00 95.88 168 SER A O 1
ATOM 1304 N N . SER A 1 169 ? -3.542 7.526 5.885 1.00 94.88 169 SER A N 1
ATOM 1305 C CA . SER A 1 169 ? -4.930 7.049 5.978 1.00 94.88 169 SER A CA 1
ATOM 1306 C C . SER A 1 169 ? -5.731 7.490 4.759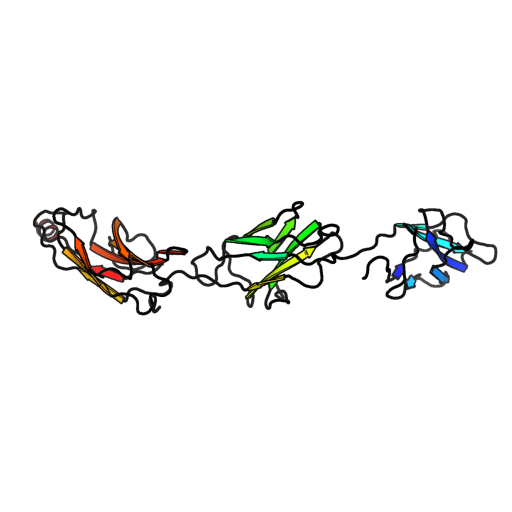 1.00 94.88 169 SER A C 1
ATOM 1308 O O . SER A 1 169 ? -5.864 8.688 4.492 1.00 94.88 169 SER A O 1
ATOM 1310 N N . GLN A 1 170 ? -6.201 6.518 3.985 1.00 94.75 170 GLN A N 1
ATOM 1311 C CA . GLN A 1 170 ? -6.988 6.758 2.784 1.00 94.75 170 GLN A CA 1
ATOM 1312 C C . GLN A 1 170 ? -7.824 5.537 2.423 1.00 94.75 170 GLN A C 1
ATOM 1314 O O . GLN A 1 170 ? -7.471 4.406 2.752 1.00 94.75 170 GLN A O 1
ATOM 1319 N N . LYS A 1 171 ? -8.887 5.773 1.658 1.00 95.50 171 LYS A N 1
ATOM 1320 C CA . LYS A 1 171 ? -9.664 4.709 1.035 1.00 95.50 171 LYS A CA 1
ATOM 1321 C C . LYS A 1 171 ? -8.962 4.227 -0.242 1.00 95.50 171 LYS A C 1
ATOM 1323 O O . LYS A 1 171 ? -8.711 5.062 -1.118 1.00 95.50 171 LYS A O 1
ATOM 1328 N N . PRO A 1 172 ? -8.658 2.922 -0.394 1.00 95.19 172 PRO A N 1
ATOM 1329 C CA . PRO A 1 172 ? -8.157 2.387 -1.657 1.00 95.19 172 PRO A CA 1
ATOM 1330 C C . PRO A 1 172 ? -9.129 2.671 -2.819 1.00 95.19 172 PRO A C 1
ATOM 1332 O O . PRO A 1 172 ? -10.342 2.714 -2.600 1.00 95.19 172 PRO A O 1
ATOM 1335 N N . PRO A 1 173 ? -8.644 2.835 -4.065 1.00 95.44 173 PRO A N 1
ATOM 1336 C CA . PRO A 1 173 ? -9.514 2.997 -5.227 1.00 95.44 173 PRO A CA 1
ATOM 1337 C C . PRO A 1 173 ? -10.500 1.834 -5.382 1.00 95.44 173 PRO A C 1
ATOM 1339 O O . PRO A 1 173 ? -10.185 0.695 -5.037 1.00 95.44 173 PRO A O 1
ATOM 1342 N N . ASP A 1 174 ? -11.660 2.093 -5.984 1.00 92.44 174 ASP A N 1
ATOM 1343 C CA . ASP A 1 174 ? -12.682 1.062 -6.175 1.00 92.44 174 ASP A CA 1
ATOM 1344 C C . ASP A 1 174 ? -12.128 -0.169 -6.918 1.00 92.44 174 ASP A C 1
ATOM 1346 O O . ASP A 1 174 ? -11.523 -0.082 -7.993 1.00 92.44 174 ASP A O 1
ATOM 1350 N N . GLY A 1 175 ? -12.338 -1.342 -6.318 1.00 91.69 175 GLY A N 1
ATOM 1351 C CA . GLY A 1 175 ? -11.844 -2.623 -6.824 1.00 91.69 175 GLY A CA 1
ATOM 1352 C C . GLY A 1 175 ? -10.360 -2.898 -6.557 1.00 91.69 175 GLY A C 1
ATOM 1353 O O . GLY A 1 175 ? -9.867 -3.942 -6.992 1.00 91.69 175 GLY A O 1
ATOM 1354 N N . ALA A 1 176 ? -9.639 -2.013 -5.862 1.00 96.69 176 ALA A N 1
ATOM 1355 C CA . ALA A 1 176 ? -8.295 -2.300 -5.376 1.00 96.69 176 ALA A CA 1
ATOM 1356 C C . ALA A 1 176 ? -8.343 -3.371 -4.277 1.00 96.69 176 ALA A C 1
ATOM 1358 O O . ALA A 1 176 ? -9.101 -3.276 -3.319 1.00 96.69 176 ALA A O 1
ATOM 1359 N N . SER A 1 177 ? -7.514 -4.399 -4.427 1.00 96.69 177 SER A N 1
ATOM 1360 C CA . SER A 1 177 ? -7.353 -5.496 -3.461 1.00 96.69 177 SER A CA 1
ATOM 1361 C C . SER A 1 177 ? -5.887 -5.871 -3.236 1.00 96.69 177 SER A C 1
ATOM 1363 O O . SER A 1 177 ? -5.587 -6.741 -2.422 1.00 96.69 177 SER A O 1
ATOM 1365 N N . TYR A 1 178 ? -4.959 -5.223 -3.947 1.00 98.31 178 TYR A N 1
ATOM 1366 C CA . TYR A 1 178 ? -3.524 -5.477 -3.870 1.00 98.31 178 TYR A CA 1
ATOM 1367 C C . TYR A 1 178 ? -2.729 -4.170 -3.879 1.00 98.31 178 TYR A C 1
ATOM 1369 O O . TYR A 1 178 ? -3.125 -3.203 -4.530 1.00 98.31 178 TYR A O 1
ATOM 1377 N N . VAL A 1 179 ? -1.559 -4.185 -3.245 1.00 98.44 179 VAL A N 1
ATOM 1378 C CA . VAL A 1 179 ? -0.442 -3.291 -3.570 1.00 98.44 179 VAL A CA 1
ATOM 1379 C C . VAL A 1 179 ? 0.491 -4.045 -4.511 1.00 98.44 179 VAL A C 1
ATOM 1381 O O . VAL A 1 179 ? 0.797 -5.218 -4.294 1.00 98.44 179 VAL A O 1
ATOM 1384 N N . LEU A 1 180 ? 0.931 -3.377 -5.569 1.00 98.75 180 LEU A N 1
ATOM 1385 C CA . LEU A 1 180 ? 1.864 -3.872 -6.572 1.00 98.75 180 LEU A CA 1
ATOM 1386 C C . LEU A 1 180 ? 3.142 -3.043 -6.506 1.00 98.75 180 LEU A C 1
ATOM 1388 O O . LEU A 1 180 ? 3.064 -1.819 -6.453 1.00 98.75 180 LEU A O 1
ATOM 1392 N N . ALA A 1 181 ? 4.299 -3.695 -6.570 1.00 98.69 181 ALA A N 1
ATOM 1393 C CA . ALA A 1 181 ? 5.589 -3.033 -6.706 1.00 98.69 181 ALA A CA 1
ATOM 1394 C C . ALA A 1 181 ? 6.288 -3.487 -7.984 1.00 98.69 181 ALA A C 1
ATOM 1396 O O . ALA A 1 181 ? 6.398 -4.686 -8.258 1.00 98.69 181 ALA A O 1
ATOM 1397 N N . PHE A 1 182 ? 6.793 -2.519 -8.740 1.00 98.56 182 PHE A N 1
ATOM 1398 C CA . PHE A 1 182 ? 7.543 -2.732 -9.968 1.00 98.56 182 PHE A CA 1
ATOM 1399 C C . PHE A 1 182 ? 8.938 -2.139 -9.817 1.00 98.56 182 PHE A C 1
ATOM 1401 O O . PHE A 1 182 ? 9.087 -1.010 -9.357 1.00 98.56 182 PHE A O 1
ATOM 1408 N N . SER A 1 183 ? 9.967 -2.870 -10.233 1.00 98.38 183 SER A N 1
ATOM 1409 C CA . SER A 1 183 ? 11.289 -2.272 -10.429 1.00 98.38 183 SER A CA 1
ATOM 1410 C C . SER A 1 183 ? 11.209 -1.257 -11.563 1.00 98.38 183 SER A C 1
ATOM 1412 O O . SER A 1 183 ? 10.625 -1.568 -12.600 1.00 98.38 183 SER A O 1
ATOM 1414 N N . LYS A 1 184 ? 11.801 -0.075 -11.408 1.00 97.69 184 LYS A N 1
ATOM 1415 C CA . LYS A 1 184 ? 11.707 1.015 -12.383 1.00 97.69 184 LYS A CA 1
ATOM 1416 C C . LYS A 1 184 ? 13.061 1.686 -12.619 1.00 97.69 184 LYS A C 1
ATOM 1418 O O . LYS A 1 184 ? 13.911 1.753 -11.726 1.00 97.69 184 LYS A O 1
ATOM 1423 N N . ASN A 1 185 ? 13.263 2.153 -13.847 1.00 95.19 185 ASN A N 1
ATOM 1424 C CA . ASN A 1 185 ? 14.353 3.043 -14.238 1.00 95.19 185 ASN A CA 1
ATOM 1425 C C . ASN A 1 185 ? 13.847 4.186 -15.132 1.00 95.19 185 ASN A C 1
ATOM 1427 O O . ASN A 1 185 ? 12.642 4.332 -15.329 1.00 95.19 185 ASN A O 1
ATOM 1431 N N . GLU A 1 186 ? 14.760 4.994 -15.680 1.00 92.75 186 GLU A N 1
ATOM 1432 C CA . GLU A 1 186 ? 14.416 6.128 -16.553 1.00 92.75 186 GLU A CA 1
ATOM 1433 C C . GLU A 1 186 ? 13.640 5.730 -17.823 1.00 92.75 186 GLU A C 1
ATOM 1435 O O . GLU A 1 186 ? 12.940 6.559 -18.400 1.00 92.75 186 GLU A O 1
ATOM 1440 N N . PHE A 1 187 ? 13.727 4.463 -18.241 1.00 91.06 187 PHE A N 1
ATOM 1441 C CA . PHE A 1 187 ? 13.049 3.935 -19.426 1.00 91.06 187 PHE A CA 1
ATOM 1442 C C . PHE A 1 187 ? 11.692 3.298 -19.109 1.00 91.06 187 PHE A C 1
ATOM 1444 O O . PHE A 1 187 ? 10.901 3.062 -20.024 1.00 91.06 187 PHE A O 1
ATOM 1451 N N . GLY A 1 188 ? 11.403 3.030 -17.832 1.00 92.19 188 GLY A N 1
ATOM 1452 C CA . GLY A 1 188 ? 10.105 2.551 -17.374 1.00 92.19 188 GLY A CA 1
ATOM 1453 C C . GLY A 1 188 ? 10.173 1.434 -16.338 1.00 92.19 188 GLY A C 1
ATOM 1454 O O . GLY A 1 188 ? 11.202 1.152 -15.723 1.00 92.19 188 GLY A O 1
ATOM 1455 N N . GLU A 1 189 ? 9.022 0.801 -16.136 1.00 96.12 189 GLU A N 1
ATOM 1456 C CA . GLU A 1 189 ? 8.818 -0.262 -15.158 1.00 96.12 189 GLU A CA 1
ATOM 1457 C C . GLU A 1 189 ? 9.049 -1.651 -15.761 1.00 96.12 189 GLU A C 1
ATOM 1459 O O . GLU A 1 189 ? 8.673 -1.930 -16.901 1.00 96.12 189 GLU A O 1
ATOM 1464 N N . HIS A 1 190 ? 9.589 -2.564 -14.958 1.00 94.94 190 HIS A N 1
ATOM 1465 C CA . HIS A 1 190 ? 9.579 -3.992 -15.243 1.00 94.94 190 HIS A CA 1
ATOM 1466 C C . HIS A 1 190 ? 8.123 -4.447 -15.498 1.00 94.94 190 HIS A C 1
ATOM 1468 O O . HIS A 1 190 ? 7.235 -4.085 -14.736 1.00 94.94 190 HIS A O 1
ATOM 1474 N N . PRO A 1 191 ? 7.825 -5.276 -16.514 1.00 91.69 191 PRO A N 1
ATOM 1475 C CA . PRO A 1 191 ? 6.441 -5.581 -16.911 1.00 91.69 191 PRO A CA 1
ATOM 1476 C C . PRO A 1 191 ? 5.652 -6.437 -15.908 1.00 91.69 191 PRO A C 1
ATOM 1478 O O . PRO A 1 191 ? 4.429 -6.534 -15.985 1.00 91.69 191 PRO A O 1
ATOM 1481 N N . SER A 1 192 ? 6.334 -7.112 -14.985 1.00 95.00 192 SER A N 1
ATOM 1482 C CA . SER A 1 192 ? 5.705 -7.915 -13.931 1.00 95.00 192 SER A CA 1
ATOM 1483 C C . SER A 1 192 ? 5.974 -7.347 -12.538 1.00 95.00 192 SER A C 1
ATOM 1485 O O . SER A 1 192 ? 7.146 -7.110 -12.228 1.00 95.00 192 SER A O 1
ATOM 1487 N N . PRO A 1 193 ? 4.949 -7.232 -11.680 1.00 98.12 193 PRO A N 1
ATOM 1488 C CA . PRO A 1 193 ? 5.126 -6.792 -10.306 1.00 98.12 193 PRO A CA 1
ATOM 1489 C C . PRO A 1 193 ? 5.495 -7.943 -9.365 1.00 98.12 193 PRO A C 1
ATOM 1491 O O . PRO A 1 193 ? 5.391 -9.123 -9.719 1.00 98.12 193 PRO A O 1
ATOM 1494 N N . VAL A 1 194 ? 5.842 -7.577 -8.133 1.00 98.56 194 VAL A N 1
ATOM 1495 C CA . VAL A 1 194 ? 5.475 -8.356 -6.942 1.00 98.56 194 VAL A CA 1
ATOM 1496 C C . VAL A 1 194 ? 4.224 -7.751 -6.313 1.00 98.56 194 VAL A C 1
ATOM 1498 O O . VAL A 1 194 ? 3.984 -6.551 -6.441 1.00 98.56 194 VAL A O 1
ATOM 1501 N N . SER A 1 195 ? 3.417 -8.567 -5.645 1.00 98.38 195 SER A N 1
ATOM 1502 C CA . SER A 1 195 ? 2.125 -8.133 -5.115 1.00 98.38 195 SER A CA 1
ATOM 1503 C C . SER A 1 195 ? 1.910 -8.579 -3.684 1.00 98.38 195 SER A C 1
ATOM 1505 O O . SER A 1 195 ? 2.302 -9.687 -3.323 1.00 98.38 195 SER A O 1
ATOM 1507 N N . LEU A 1 196 ? 1.177 -7.770 -2.932 1.00 98.31 196 LEU A N 1
ATOM 1508 C CA . LEU A 1 196 ? 0.681 -8.099 -1.605 1.00 98.31 196 LEU A CA 1
ATOM 1509 C C . LEU A 1 196 ? -0.814 -7.794 -1.544 1.00 98.31 196 LEU A C 1
ATOM 1511 O O . LEU A 1 196 ? -1.240 -6.731 -1.994 1.00 98.31 196 LEU A O 1
ATOM 1515 N N . GLN A 1 197 ? -1.609 -8.734 -1.034 1.00 97.81 197 GLN A N 1
ATOM 1516 C CA . GLN A 1 197 ? -3.042 -8.518 -0.847 1.00 97.81 197 GLN A CA 1
ATOM 1517 C C . GLN A 1 197 ? -3.264 -7.516 0.286 1.00 97.81 197 GLN A C 1
ATOM 1519 O O . GLN A 1 197 ? -2.655 -7.629 1.347 1.00 97.81 197 GLN A O 1
ATOM 1524 N N . VAL A 1 198 ? -4.143 -6.548 0.052 1.00 95.12 198 VAL A N 1
ATOM 1525 C CA . VAL A 1 198 ? -4.543 -5.562 1.055 1.00 95.12 198 VAL A CA 1
ATOM 1526 C C . VAL A 1 198 ? -5.688 -6.154 1.857 1.00 95.12 198 VAL A C 1
ATOM 1528 O O . VAL A 1 198 ? -6.689 -6.590 1.287 1.00 95.12 198 VAL A O 1
ATOM 1531 N N . VAL A 1 199 ? -5.526 -6.175 3.173 1.00 93.19 199 VAL A N 1
ATOM 1532 C CA . VAL A 1 199 ? -6.566 -6.580 4.114 1.00 93.19 199 VAL A CA 1
ATOM 1533 C C . VAL A 1 199 ? -6.849 -5.380 5.000 1.00 93.19 199 VAL A C 1
ATOM 1535 O O . VAL A 1 199 ? -5.981 -4.995 5.776 1.00 93.19 199 VAL A O 1
ATOM 1538 N N . ASP A 1 200 ? -8.041 -4.807 4.843 1.00 90.31 200 ASP A N 1
ATOM 1539 C CA . ASP A 1 200 ? -8.560 -3.752 5.717 1.00 90.31 200 ASP A CA 1
ATOM 1540 C C . ASP A 1 200 ? -8.788 -4.340 7.115 1.00 90.31 200 ASP A C 1
ATOM 1542 O O . ASP A 1 200 ? -9.624 -5.237 7.318 1.00 90.31 200 ASP A O 1
ATOM 1546 N N . LYS A 1 201 ? -7.977 -3.883 8.068 1.00 89.62 201 LYS A N 1
ATOM 1547 C CA . LYS A 1 201 ? -8.047 -4.319 9.455 1.00 89.62 201 LYS A CA 1
ATOM 1548 C C . LYS A 1 201 ? -8.934 -3.357 10.220 1.00 89.62 201 LYS A C 1
ATOM 1550 O O . LYS A 1 201 ? -8.496 -2.387 10.809 1.00 89.62 201 LYS A O 1
ATOM 1555 N N . THR A 1 202 ? -10.201 -3.711 10.327 1.00 89.44 202 THR A N 1
ATOM 1556 C CA . THR A 1 202 ? -11.159 -2.851 11.015 1.00 89.44 202 THR A CA 1
ATOM 1557 C C . THR A 1 202 ? -11.161 -3.076 12.538 1.00 89.44 202 THR A C 1
ATOM 1559 O O . THR A 1 202 ? -11.055 -4.220 12.999 1.00 89.44 202 THR A O 1
ATOM 1562 N N . LYS A 1 203 ? -11.362 -2.013 13.336 1.00 90.50 203 LYS A N 1
ATOM 1563 C CA . LYS A 1 203 ? -11.710 -2.102 14.770 1.00 90.50 203 LYS A CA 1
ATOM 1564 C C . LYS A 1 203 ? -12.890 -3.051 15.024 1.00 90.50 203 LYS A C 1
ATOM 1566 O O . LYS A 1 203 ? -13.683 -3.362 14.130 1.00 90.50 203 LYS A O 1
ATOM 1571 N N . ALA A 1 204 ? -13.023 -3.486 16.275 1.00 91.38 204 ALA A N 1
ATOM 1572 C CA . ALA A 1 204 ? -14.259 -4.093 16.755 1.00 91.38 204 ALA A CA 1
ATOM 1573 C C . ALA A 1 204 ? -15.368 -3.033 16.867 1.00 91.38 204 ALA A C 1
ATOM 1575 O O . ALA A 1 204 ? -15.083 -1.872 17.154 1.00 91.38 204 ALA A O 1
ATOM 1576 N N . CYS A 1 205 ? -16.618 -3.454 16.683 1.00 90.94 205 CYS A N 1
ATOM 1577 C CA . CYS A 1 205 ? -17.825 -2.652 16.864 1.00 90.94 205 CYS A CA 1
ATOM 1578 C C . CYS A 1 205 ? -17.779 -1.300 16.129 1.00 90.94 205 CYS A C 1
ATOM 1580 O O . CYS A 1 205 ? -17.768 -0.233 16.745 1.00 90.94 205 CYS A O 1
ATOM 1582 N N . ILE A 1 206 ? -17.726 -1.354 14.793 1.00 88.38 206 ILE A N 1
ATOM 1583 C CA . ILE A 1 206 ? -17.706 -0.157 13.928 1.00 88.38 206 ILE A CA 1
ATOM 1584 C C . ILE A 1 206 ? -19.111 0.282 13.536 1.00 88.38 206 ILE A C 1
ATOM 1586 O O . ILE A 1 206 ? -19.311 1.395 13.059 1.00 88.38 206 ILE A O 1
ATOM 1590 N N . ARG A 1 207 ? -20.114 -0.573 13.721 1.00 87.88 207 ARG A N 1
ATOM 1591 C CA . ARG A 1 207 ? -21.521 -0.199 13.580 1.00 87.88 207 ARG A CA 1
ATOM 1592 C C . ARG A 1 207 ? -22.316 -0.758 14.753 1.00 87.88 207 ARG A C 1
ATOM 1594 O O . ARG A 1 207 ? -21.968 -1.842 15.215 1.00 87.88 207 ARG A O 1
ATOM 1601 N N . PRO A 1 208 ? -23.386 -0.079 15.206 1.00 86.00 208 PRO A N 1
ATOM 1602 C CA . PRO A 1 208 ? -24.158 -0.498 16.378 1.00 86.00 208 PRO A CA 1
ATOM 1603 C C . PRO A 1 208 ? -24.714 -1.928 16.313 1.00 86.00 208 PRO A C 1
ATOM 1605 O O . PRO A 1 208 ? -24.972 -2.534 17.347 1.00 86.00 208 PRO A O 1
ATOM 1608 N N . ASP A 1 209 ? -24.943 -2.451 15.109 1.00 86.81 209 ASP A N 1
ATOM 1609 C CA . ASP A 1 209 ? -25.556 -3.751 14.843 1.00 86.81 209 ASP A CA 1
ATOM 1610 C C . ASP A 1 209 ? -24.542 -4.887 14.618 1.00 86.81 209 ASP A C 1
ATOM 1612 O O . ASP A 1 209 ? -24.939 -6.024 14.356 1.00 86.81 209 ASP A O 1
ATOM 1616 N N . GLU A 1 210 ? -23.237 -4.618 14.719 1.00 90.81 210 GLU A N 1
ATOM 1617 C CA . GLU A 1 210 ? -22.210 -5.635 14.500 1.00 90.81 210 GLU A CA 1
ATOM 1618 C C . GLU A 1 210 ? -22.102 -6.637 15.651 1.00 90.81 210 GLU A C 1
ATOM 1620 O O . GLU A 1 210 ? -22.203 -6.311 16.831 1.00 90.81 210 GLU A O 1
ATOM 1625 N N . GLU A 1 211 ? -21.793 -7.887 15.305 1.00 93.88 211 GLU A N 1
ATOM 1626 C CA . GLU A 1 211 ? -21.608 -8.969 16.279 1.00 93.88 211 GLU A CA 1
ATOM 1627 C C . GLU A 1 211 ? -20.438 -8.732 17.233 1.00 93.88 211 GLU A C 1
ATOM 1629 O O . GLU A 1 211 ? -20.422 -9.296 18.323 1.00 93.88 211 GLU A O 1
ATOM 1634 N N . SER A 1 212 ? -19.486 -7.883 16.839 1.00 93.62 212 SER A N 1
ATOM 1635 C CA . SER A 1 212 ? -18.354 -7.475 17.674 1.00 93.62 212 SER A CA 1
ATOM 1636 C C . SER A 1 212 ? -18.682 -6.336 18.644 1.00 93.62 212 SER A C 1
ATOM 1638 O O . SER A 1 212 ? -17.808 -5.886 19.381 1.00 93.62 212 SER A O 1
ATOM 1640 N N . CYS A 1 213 ? -19.931 -5.866 18.684 1.00 93.94 213 CYS A N 1
ATOM 1641 C CA . CYS A 1 213 ? -20.379 -4.938 19.713 1.00 93.94 213 CYS A CA 1
ATOM 1642 C C . CYS A 1 213 ? -20.708 -5.658 21.020 1.00 93.94 213 CYS A C 1
ATOM 1644 O O . CYS A 1 213 ? -21.405 -6.681 20.977 1.00 93.94 213 CYS A O 1
ATOM 1646 N N . PRO A 1 214 ? -20.277 -5.117 22.181 1.00 95.19 214 PRO A N 1
ATOM 1647 C CA . PRO A 1 214 ? -20.760 -5.599 23.467 1.00 95.19 214 PRO A CA 1
ATOM 1648 C C . PRO A 1 214 ? -22.292 -5.595 23.456 1.00 95.19 214 PRO A C 1
ATOM 1650 O O . PRO A 1 214 ? -22.908 -4.689 22.897 1.00 95.19 214 PRO A O 1
ATOM 1653 N N . GLN A 1 215 ? -22.918 -6.617 24.029 1.00 96.19 215 GLN A N 1
ATOM 1654 C CA . GLN A 1 215 ? -24.374 -6.772 23.947 1.00 96.19 215 GLN A CA 1
ATOM 1655 C C . GLN A 1 215 ? -25.109 -5.984 25.036 1.00 96.19 215 GLN A C 1
ATOM 1657 O O . GLN A 1 215 ? -26.304 -5.725 24.913 1.00 96.19 215 GLN A O 1
ATOM 1662 N N . GLY A 1 216 ? -24.410 -5.586 26.097 1.00 95.25 216 GLY A N 1
ATOM 1663 C CA . GLY A 1 216 ? -24.999 -4.807 27.173 1.00 95.25 216 GLY A CA 1
ATOM 1664 C C . GLY A 1 216 ? -24.055 -4.600 28.345 1.00 95.25 216 GLY A C 1
ATOM 1665 O O . GLY A 1 216 ? -22.996 -5.217 28.447 1.00 95.25 216 GLY A O 1
ATOM 1666 N N . VAL A 1 217 ? -24.470 -3.722 29.245 1.00 97.19 217 VAL A N 1
ATOM 1667 C CA . VAL A 1 217 ? -23.854 -3.516 30.553 1.00 97.19 217 VAL A CA 1
ATOM 1668 C C . VAL A 1 217 ? -24.975 -3.318 31.567 1.00 97.19 217 VAL A C 1
ATOM 1670 O O . VAL A 1 217 ? -26.029 -2.779 31.233 1.00 97.19 217 VAL A O 1
ATOM 1673 N N . GLN A 1 218 ? -24.770 -3.801 32.785 1.00 97.44 218 GLN A N 1
ATOM 1674 C CA . GLN A 1 218 ? -25.674 -3.637 33.918 1.00 97.44 218 GLN A CA 1
ATOM 1675 C C . GLN A 1 218 ? -24.863 -3.183 35.127 1.00 97.44 218 GLN A C 1
ATOM 1677 O O . GLN A 1 218 ? -23.715 -3.593 35.287 1.00 97.44 218 GLN A O 1
ATOM 1682 N N . VAL A 1 219 ? -25.457 -2.339 35.965 1.00 96.69 219 VAL A N 1
ATOM 1683 C CA . VAL A 1 219 ? -24.837 -1.826 37.192 1.00 96.69 219 VAL A CA 1
ATOM 1684 C C . VAL A 1 219 ? -25.809 -2.077 38.337 1.00 96.69 219 VAL A C 1
ATOM 1686 O O . VAL A 1 219 ? -27.010 -1.850 38.175 1.00 96.69 219 VAL A O 1
ATOM 1689 N N . SER A 1 220 ? -25.318 -2.598 39.461 1.00 95.75 220 SER A N 1
ATOM 1690 C CA . SER A 1 220 ? -26.120 -2.725 40.680 1.00 95.75 220 SER A CA 1
ATOM 1691 C C . SER A 1 220 ? -26.462 -1.351 41.261 1.00 95.75 220 SER A C 1
ATOM 1693 O O . SER A 1 220 ? -25.910 -0.334 40.845 1.00 95.75 220 SER A O 1
ATOM 1695 N N . ALA A 1 221 ? -27.352 -1.327 42.255 1.00 93.25 221 ALA A N 1
ATOM 1696 C CA . ALA A 1 221 ? -27.495 -0.147 43.099 1.00 93.25 221 ALA A CA 1
ATOM 1697 C C . ALA A 1 221 ? -26.158 0.186 43.780 1.00 93.25 221 ALA A C 1
ATOM 1699 O O . ALA A 1 221 ? -25.324 -0.709 43.976 1.00 93.25 221 ALA A O 1
ATOM 1700 N N . ASP A 1 222 ? -25.984 1.463 44.099 1.00 94.25 222 ASP A N 1
ATOM 1701 C CA . ASP A 1 222 ? -24.886 1.926 44.930 1.00 94.25 222 ASP A CA 1
ATOM 1702 C C . ASP A 1 222 ? -25.107 1.467 46.377 1.00 94.25 222 ASP A C 1
ATOM 1704 O O . ASP A 1 222 ? -26.199 1.595 46.923 1.00 94.25 222 ASP A O 1
ATOM 1708 N N . GLU A 1 223 ? -24.089 0.861 46.976 1.00 93.50 223 GLU A N 1
ATOM 1709 C CA . GLU A 1 223 ? -24.086 0.438 48.377 1.00 93.50 223 GLU A CA 1
ATOM 1710 C C . GLU A 1 223 ? -23.235 1.362 49.260 1.00 93.50 223 GLU A C 1
ATOM 1712 O O . GLU A 1 223 ? -23.121 1.112 50.465 1.00 93.50 223 GLU A O 1
ATOM 1717 N N . ASP A 1 224 ? -22.596 2.378 48.675 1.00 90.94 224 ASP A N 1
ATOM 1718 C CA . ASP A 1 224 ? -21.785 3.347 49.401 1.00 90.94 224 ASP A CA 1
ATOM 1719 C C . ASP A 1 224 ? -22.671 4.475 49.956 1.00 90.94 224 ASP A C 1
ATOM 1721 O O . ASP A 1 224 ? -23.461 5.065 49.216 1.00 90.94 224 ASP A O 1
ATOM 1725 N N . PRO A 1 225 ? -22.618 4.762 51.269 1.00 88.38 225 PRO A N 1
ATOM 1726 C CA . PRO A 1 225 ? -23.414 5.835 51.851 1.00 88.38 225 PRO A CA 1
ATOM 1727 C C . PRO A 1 225 ? -22.887 7.243 51.527 1.00 88.38 225 PRO A C 1
ATOM 1729 O O . PRO A 1 225 ? -23.632 8.207 51.740 1.00 88.38 225 PRO A O 1
ATOM 1732 N N . ASP A 1 226 ? -21.632 7.386 51.086 1.00 90.44 226 ASP A N 1
ATOM 1733 C CA . ASP A 1 226 ? -20.974 8.682 50.941 1.00 90.44 226 ASP A CA 1
ATOM 1734 C C . ASP A 1 226 ? -21.198 9.308 49.548 1.00 90.44 226 ASP A C 1
ATOM 1736 O O . ASP A 1 226 ? -20.987 8.669 48.516 1.00 90.44 226 ASP A O 1
ATOM 1740 N N . PRO A 1 227 ? -21.587 10.599 49.470 1.00 87.38 227 PRO A N 1
ATOM 1741 C CA . PRO A 1 227 ? -21.847 11.251 48.192 1.00 87.38 227 PRO A CA 1
ATOM 1742 C C . PRO A 1 227 ? -20.574 11.342 47.343 1.00 87.38 227 PRO A C 1
ATOM 1744 O O . PRO A 1 227 ? -19.493 11.682 47.834 1.00 87.38 227 PRO A O 1
ATOM 1747 N N . LYS A 1 228 ? -20.729 11.144 46.030 1.00 89.44 228 LYS A N 1
ATOM 1748 C CA . LYS A 1 228 ? -19.653 11.079 45.024 1.00 89.44 228 LYS A CA 1
ATOM 1749 C C . LYS A 1 228 ? -18.681 9.916 45.215 1.00 89.44 228 LYS A C 1
ATOM 1751 O O . LYS A 1 228 ? -17.588 9.932 44.637 1.00 89.44 228 LYS A O 1
ATOM 1756 N N . GLN A 1 229 ? -19.067 8.922 45.996 1.00 93.38 229 GLN A N 1
ATOM 1757 C CA . GLN A 1 229 ? -18.390 7.642 46.096 1.00 93.38 229 GLN A CA 1
ATOM 1758 C C . GLN A 1 229 ? -19.346 6.552 45.622 1.00 93.38 229 GLN A C 1
ATOM 1760 O O . GLN A 1 229 ? -20.517 6.825 45.387 1.00 93.38 229 GLN A O 1
ATOM 1765 N N . VAL A 1 230 ? -18.831 5.359 45.344 1.00 94.44 230 VAL A N 1
ATOM 1766 C CA . VAL A 1 230 ? -19.664 4.257 44.867 1.00 94.44 230 VAL A CA 1
ATOM 1767 C C . VAL A 1 230 ? -19.107 2.924 45.308 1.00 94.44 230 VAL A C 1
ATOM 1769 O O . VAL A 1 230 ? -17.905 2.672 45.208 1.00 94.44 230 VAL A O 1
ATOM 1772 N N . LYS A 1 231 ? -20.019 2.027 45.665 1.00 95.56 231 LYS A N 1
ATOM 1773 C CA . LYS A 1 231 ? -19.773 0.602 45.840 1.00 95.56 231 LYS A CA 1
ATOM 1774 C C . LYS A 1 231 ? -20.831 -0.147 45.048 1.00 95.56 231 LYS A C 1
ATOM 1776 O O . LYS A 1 231 ? -21.965 -0.293 45.484 1.00 95.56 231 LYS A O 1
ATOM 1781 N N . ALA A 1 232 ? -20.461 -0.622 43.865 1.00 95.62 232 ALA A N 1
ATOM 1782 C CA . ALA A 1 232 ? -21.393 -1.269 42.950 1.00 95.62 232 ALA A CA 1
ATOM 1783 C C . ALA A 1 232 ? -20.718 -2.384 42.150 1.00 95.62 232 ALA A C 1
ATOM 1785 O O . ALA A 1 232 ? -19.502 -2.405 41.945 1.00 95.62 232 ALA A O 1
ATOM 1786 N N . LYS A 1 233 ? -21.534 -3.307 41.650 1.00 97.12 233 LYS A N 1
ATOM 1787 C CA . LYS A 1 233 ? -21.132 -4.369 40.735 1.00 97.12 233 LYS A CA 1
ATOM 1788 C C . LYS A 1 233 ? -21.540 -4.007 39.313 1.00 97.12 233 LYS A C 1
ATOM 1790 O O . LYS A 1 233 ? -22.704 -3.705 39.056 1.00 97.12 233 LYS A O 1
ATOM 1795 N N . VAL A 1 234 ? -20.593 -4.080 38.383 1.00 97.75 234 VAL A N 1
ATOM 1796 C CA . VAL A 1 234 ? -20.812 -3.861 36.950 1.00 97.75 234 VAL A CA 1
ATOM 1797 C C . VAL A 1 234 ? -20.687 -5.189 36.215 1.00 97.75 234 VAL A C 1
ATOM 1799 O O . VAL A 1 234 ? -19.632 -5.817 36.261 1.00 97.75 234 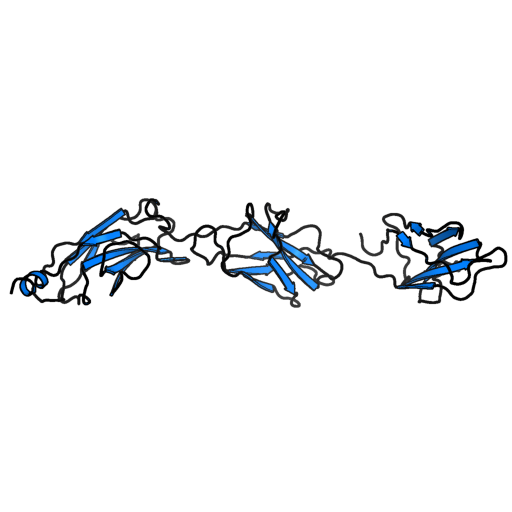VAL A O 1
ATOM 1802 N N . THR A 1 235 ? -21.733 -5.602 35.505 1.00 98.12 235 THR A N 1
ATOM 1803 C CA . THR A 1 235 ? -21.742 -6.825 34.692 1.00 98.12 235 THR A CA 1
ATOM 1804 C C . THR A 1 235 ? -21.795 -6.468 33.212 1.00 98.12 235 THR A C 1
ATOM 1806 O O . THR A 1 235 ? -22.676 -5.735 32.765 1.00 98.12 235 THR A O 1
ATOM 1809 N N . ILE A 1 236 ? -20.859 -7.005 32.436 1.00 98.06 236 ILE A N 1
ATOM 1810 C CA . ILE A 1 236 ? -20.766 -6.830 30.987 1.00 98.06 236 ILE A CA 1
ATOM 1811 C C . ILE A 1 236 ? -21.421 -8.037 30.322 1.00 98.06 236 ILE A C 1
ATOM 1813 O O . ILE A 1 236 ? -21.162 -9.177 30.695 1.00 98.06 236 ILE A O 1
ATOM 1817 N N . THR A 1 237 ? -22.264 -7.800 29.320 1.00 97.75 237 THR A N 1
ATOM 1818 C CA . THR A 1 237 ? -22.692 -8.855 28.396 1.00 97.75 237 THR A CA 1
ATOM 1819 C C . THR A 1 237 ? -21.764 -8.809 27.178 1.00 97.75 237 THR A C 1
ATOM 1821 O O . THR A 1 237 ? -21.829 -7.827 26.428 1.00 97.75 237 THR A O 1
ATOM 1824 N N . PRO A 1 238 ? -20.885 -9.813 26.985 1.00 97.25 238 PRO A N 1
ATOM 1825 C CA . PRO A 1 238 ? -19.900 -9.817 25.904 1.00 97.25 238 PRO A CA 1
ATOM 1826 C C . PRO A 1 238 ? -20.525 -9.710 24.520 1.00 97.25 238 PRO A C 1
ATOM 1828 O O . PRO A 1 238 ? -21.714 -9.973 24.336 1.00 97.25 238 PRO A O 1
ATOM 1831 N N . ALA A 1 239 ? -19.704 -9.345 23.543 1.00 97.12 239 ALA A N 1
ATOM 1832 C CA . ALA A 1 239 ? -20.059 -9.360 22.137 1.00 97.12 239 ALA A CA 1
ATOM 1833 C C . ALA A 1 239 ? -20.393 -10.780 21.647 1.00 97.12 239 ALA A C 1
ATOM 1835 O O . ALA A 1 239 ? -19.916 -11.772 22.194 1.00 97.12 239 ALA A O 1
ATOM 1836 N N . LYS A 1 240 ? -21.196 -10.889 20.580 1.00 96.31 240 LYS A N 1
ATOM 1837 C CA . LYS A 1 240 ? -21.501 -12.187 19.945 1.00 96.31 240 LYS A CA 1
ATOM 1838 C C . LYS A 1 240 ? -20.264 -12.807 19.291 1.00 96.31 240 LYS A C 1
ATOM 1840 O O . LYS A 1 240 ? -20.153 -14.028 19.244 1.00 96.31 240 LYS A O 1
ATOM 1845 N N . SER A 1 241 ? -19.356 -11.969 18.789 1.00 94.94 241 SER A N 1
ATOM 1846 C CA . SER A 1 241 ? -18.071 -12.370 18.222 1.00 94.94 241 SER A CA 1
ATOM 1847 C C . SER A 1 241 ? -16.935 -11.533 18.808 1.00 94.94 241 SER A C 1
ATOM 1849 O O . SER A 1 241 ? -16.908 -10.310 18.684 1.00 94.94 241 SER A O 1
ATOM 1851 N N . GLU A 1 242 ? -15.962 -12.206 19.419 1.00 93.81 242 GLU A N 1
ATOM 1852 C CA . GLU A 1 242 ? -14.810 -11.587 20.088 1.00 93.81 242 GLU A CA 1
ATOM 1853 C C . GLU A 1 242 ? -13.486 -11.841 19.350 1.00 93.81 242 GLU A C 1
ATOM 1855 O O . GLU A 1 242 ? -12.402 -11.724 19.926 1.00 93.81 242 GLU A O 1
ATOM 1860 N N . GLU A 1 243 ? -13.543 -12.186 18.060 1.00 91.00 243 GLU A N 1
ATOM 1861 C CA . GLU A 1 243 ? -12.345 -12.457 17.249 1.00 91.00 243 GLU A CA 1
ATOM 1862 C C . GLU A 1 243 ? -11.395 -11.252 17.194 1.00 91.00 243 GLU A C 1
ATOM 1864 O O . GLU A 1 243 ? -10.176 -11.409 17.219 1.00 91.00 243 GLU A O 1
ATOM 1869 N N . LYS A 1 244 ? -11.960 -10.039 17.166 1.00 88.56 244 LYS A N 1
ATOM 1870 C CA . LYS A 1 244 ? -11.222 -8.767 17.097 1.00 88.56 244 LYS A CA 1
ATOM 1871 C C . LYS A 1 244 ? -11.029 -8.093 18.460 1.00 88.56 244 LYS A C 1
ATOM 1873 O O . LYS A 1 244 ? -10.476 -6.995 18.511 1.00 88.56 244 LYS A O 1
ATOM 1878 N N . ILE A 1 245 ? -11.497 -8.721 19.539 1.00 94.00 245 ILE A N 1
ATOM 1879 C CA . ILE A 1 245 ? -11.534 -8.151 20.890 1.00 94.00 245 ILE A CA 1
ATOM 1880 C C . ILE A 1 245 ? -10.506 -8.874 21.758 1.00 94.00 245 ILE A C 1
ATOM 1882 O O . ILE A 1 245 ? -10.435 -10.104 21.741 1.00 94.00 245 ILE A O 1
ATOM 1886 N N . ASP A 1 246 ? -9.705 -8.130 22.521 1.00 95.12 246 ASP A N 1
ATOM 1887 C CA . ASP A 1 246 ? -8.890 -8.686 23.614 1.00 95.12 246 ASP A CA 1
ATOM 1888 C C . ASP A 1 246 ? -9.413 -8.267 24.993 1.00 95.12 246 ASP A C 1
ATOM 1890 O O . ASP A 1 246 ? -9.246 -9.000 25.971 1.00 95.12 246 ASP A O 1
ATOM 1894 N N . ARG A 1 247 ? -10.060 -7.100 25.077 1.00 96.56 247 ARG A N 1
ATOM 1895 C CA . ARG A 1 247 ? -10.623 -6.559 26.313 1.00 96.56 247 ARG A CA 1
ATOM 1896 C C . ARG A 1 247 ? -11.820 -5.647 26.067 1.00 96.56 247 ARG A C 1
ATOM 1898 O O . ARG A 1 247 ? -11.975 -5.059 24.998 1.00 96.56 247 ARG A O 1
ATOM 1905 N N . TYR A 1 248 ? -12.601 -5.457 27.118 1.00 97.25 248 TYR A N 1
ATOM 1906 C CA . TYR A 1 248 ? -13.596 -4.405 27.252 1.00 97.25 248 TYR A CA 1
ATOM 1907 C C . TYR A 1 248 ? -13.048 -3.284 28.127 1.00 97.25 248 TYR A C 1
ATOM 1909 O O . TYR A 1 248 ? -12.367 -3.540 29.120 1.00 97.25 248 TYR A O 1
ATOM 1917 N N . ARG A 1 249 ? -13.343 -2.035 27.773 1.00 96.62 249 ARG A N 1
ATOM 1918 C CA . ARG A 1 249 ? -12.907 -0.856 28.531 1.00 96.62 249 ARG A CA 1
ATOM 1919 C C . ARG A 1 249 ? -14.111 -0.150 29.126 1.00 96.62 249 ARG A C 1
ATOM 1921 O O . ARG A 1 249 ? -15.032 0.215 28.396 1.00 96.62 249 ARG A O 1
ATOM 1928 N N . LEU A 1 250 ? -14.086 0.028 30.441 1.00 96.75 250 LEU A N 1
ATOM 1929 C CA . LEU A 1 250 ? -15.154 0.639 31.218 1.00 96.75 250 LEU A CA 1
ATOM 1930 C C . LEU A 1 250 ? -14.796 2.090 31.528 1.00 96.75 250 LEU A C 1
ATOM 1932 O O . LEU A 1 250 ? -13.684 2.392 31.974 1.00 96.75 250 LEU A O 1
ATOM 1936 N N . PHE A 1 251 ? -15.761 2.980 31.336 1.00 96.38 251 PHE A N 1
ATOM 1937 C CA . PHE A 1 251 ? -15.626 4.405 31.612 1.00 96.38 251 PHE A CA 1
ATOM 1938 C C . PHE A 1 251 ? -16.843 4.941 32.355 1.00 96.38 251 PHE A C 1
ATOM 1940 O O . PHE A 1 251 ? -17.968 4.491 32.140 1.00 96.38 251 PHE A O 1
ATOM 1947 N N . TRP A 1 252 ? -16.610 5.968 33.161 1.00 96.12 252 TRP A N 1
ATOM 1948 C CA . TRP A 1 252 ? -17.646 6.879 33.616 1.00 96.12 252 TRP A CA 1
ATOM 1949 C C . TRP A 1 252 ? -18.160 7.707 32.435 1.00 96.12 252 TRP A C 1
ATOM 1951 O O . TRP A 1 252 ? -17.375 8.149 31.583 1.00 96.12 252 TRP A O 1
ATOM 1961 N N . GLY A 1 253 ? -19.479 7.893 32.377 1.00 94.50 253 GLY A N 1
ATOM 1962 C CA . GLY A 1 253 ? -20.179 8.598 31.313 1.00 94.50 253 GLY A CA 1
ATOM 1963 C C . GLY A 1 253 ? -21.105 9.697 31.832 1.00 94.50 253 GLY A C 1
ATOM 1964 O O . GLY A 1 253 ? -21.878 9.474 32.759 1.00 94.50 253 GLY A O 1
ATOM 1965 N N . LYS A 1 254 ? -21.090 10.872 31.195 1.00 93.31 254 LYS A N 1
ATOM 1966 C CA . LYS A 1 254 ? -22.031 11.984 31.446 1.00 93.31 254 LYS A CA 1
ATOM 1967 C C . LYS A 1 254 ? -23.378 11.827 30.736 1.00 93.31 254 LYS A C 1
ATOM 1969 O O . LYS A 1 254 ? -24.325 12.547 31.043 1.00 93.31 254 LYS A O 1
ATOM 1974 N N . GLN A 1 255 ? -23.454 10.917 29.773 1.00 92.31 255 GLN A N 1
ATOM 1975 C CA . GLN A 1 255 ? -24.614 10.652 28.922 1.00 92.31 255 GLN A CA 1
ATOM 1976 C C . GLN A 1 255 ? -24.535 9.204 28.403 1.00 92.31 255 GLN A C 1
ATOM 1978 O O . GLN A 1 255 ? -23.441 8.628 28.453 1.00 92.31 255 GLN A O 1
ATOM 1983 N N . PRO A 1 256 ? -25.643 8.602 27.925 1.00 92.50 256 PRO A N 1
ATOM 1984 C CA . PRO A 1 256 ? -25.608 7.256 27.357 1.00 92.50 256 PRO A CA 1
ATOM 1985 C C . PRO A 1 256 ? -24.757 7.200 26.081 1.00 92.50 256 PRO A C 1
ATOM 1987 O O . PRO A 1 256 ? -24.363 8.227 25.523 1.00 92.50 256 PRO A O 1
ATOM 1990 N N . CYS A 1 257 ? -24.493 5.985 25.601 1.00 88.12 257 CYS A N 1
ATOM 1991 C CA . CYS A 1 257 ? -23.806 5.773 24.330 1.00 88.12 257 CYS A CA 1
ATOM 1992 C C . CYS A 1 257 ? -24.562 6.441 23.167 1.00 88.12 257 CYS A C 1
ATOM 1994 O O . CYS A 1 257 ? -25.770 6.267 23.010 1.00 88.12 257 CYS A O 1
ATOM 1996 N N . GLY A 1 258 ? -23.828 7.224 22.373 1.00 77.88 258 GLY A N 1
ATOM 1997 C CA . GLY A 1 258 ? -24.320 8.096 21.305 1.00 77.88 258 GLY A CA 1
ATOM 1998 C C . GLY A 1 258 ? -23.154 8.621 20.454 1.00 77.88 258 GLY A C 1
ATOM 1999 O O . GLY A 1 258 ? -22.161 7.915 20.295 1.00 77.88 258 GLY A O 1
ATOM 2000 N N . GLU A 1 259 ? -23.253 9.839 19.908 1.00 59.38 259 GLU A N 1
ATOM 2001 C CA . GLU A 1 259 ? -22.201 10.452 19.071 1.00 59.38 259 GLU A CA 1
ATOM 2002 C C . GLU A 1 259 ? -20.795 10.457 19.719 1.00 59.38 259 GLU A C 1
ATOM 2004 O O . GLU A 1 259 ? -20.667 10.480 20.949 1.00 59.38 259 GLU A O 1
ATOM 2009 N N . PRO A 1 260 ? -19.714 10.417 18.913 1.00 56.66 260 PRO A N 1
ATOM 2010 C CA . PRO A 1 260 ? -18.443 9.879 19.376 1.00 56.66 260 PRO A CA 1
ATOM 2011 C C . PRO A 1 260 ? -17.739 10.753 20.428 1.00 56.66 260 PRO A C 1
ATOM 2013 O O . PRO A 1 260 ? -17.509 11.949 20.253 1.00 56.66 260 PRO A O 1
ATOM 2016 N N . SER A 1 261 ? -17.276 10.086 21.490 1.00 52.81 261 SER A N 1
ATOM 2017 C CA . SER A 1 261 ? -16.184 10.459 22.413 1.00 52.81 261 SER A CA 1
ATOM 2018 C C . SER A 1 261 ? -16.395 11.533 23.493 1.00 52.81 261 SER A C 1
ATOM 2020 O O . SER A 1 261 ? -15.627 11.532 24.454 1.00 52.81 261 SER A O 1
ATOM 2022 N N . SER A 1 262 ? -17.430 12.380 23.450 1.00 60.16 262 SER A N 1
ATOM 2023 C CA . SER A 1 262 ? -17.605 13.439 24.474 1.00 60.16 262 SER A CA 1
ATOM 2024 C C . SER A 1 262 ? -18.301 12.980 25.765 1.00 60.16 262 SER A C 1
ATOM 2026 O O . SER A 1 262 ? -18.352 13.722 26.745 1.00 60.16 262 SER A O 1
ATOM 2028 N N . ALA A 1 263 ? -18.830 11.751 25.790 1.00 80.38 263 ALA A N 1
ATOM 2029 C CA . ALA A 1 263 ? -19.554 11.222 26.944 1.00 80.38 263 ALA A CA 1
ATOM 2030 C C . ALA A 1 263 ? -18.641 10.827 28.113 1.00 80.38 263 ALA A C 1
ATOM 2032 O O . ALA A 1 263 ? -19.108 10.812 29.246 1.00 80.38 263 ALA A O 1
ATOM 2033 N N . LYS A 1 264 ? -17.362 10.515 27.870 1.00 92.62 264 LYS A N 1
ATOM 2034 C CA . LYS A 1 264 ? -16.460 9.984 28.902 1.00 92.62 264 LYS A CA 1
ATOM 2035 C C . LYS A 1 264 ? -15.982 11.078 29.850 1.00 92.62 264 LYS A C 1
ATOM 2037 O O . LYS A 1 264 ? -15.527 12.129 29.407 1.00 92.62 264 LYS A O 1
ATOM 2042 N N . ASN A 1 265 ? -16.000 10.805 31.149 1.00 93.69 265 ASN A N 1
ATOM 2043 C CA . ASN A 1 265 ? -15.426 11.693 32.168 1.00 93.69 265 ASN A CA 1
ATOM 2044 C C . ASN A 1 265 ? -14.498 10.985 33.169 1.00 93.69 265 ASN A C 1
ATOM 2046 O O . ASN A 1 265 ? -14.015 11.627 34.097 1.00 93.69 265 ASN A O 1
ATOM 2050 N N . GLY A 1 266 ? -14.184 9.705 32.955 1.00 94.25 266 GLY A N 1
ATOM 2051 C CA . GLY A 1 266 ? -13.146 8.990 33.698 1.00 94.25 266 GLY A CA 1
ATOM 2052 C C . GLY A 1 266 ? -13.019 7.534 33.258 1.00 94.25 266 GLY A C 1
ATOM 2053 O O . GLY A 1 266 ? -13.993 6.933 32.817 1.00 94.25 266 GLY A O 1
ATOM 2054 N N . HIS A 1 267 ? -11.816 6.967 33.341 1.00 96.06 267 HIS A N 1
ATOM 2055 C CA . HIS A 1 267 ? -11.589 5.533 33.122 1.00 96.06 267 HIS A CA 1
ATOM 2056 C C . HIS A 1 267 ? -11.829 4.772 34.425 1.00 96.06 267 HIS A C 1
ATOM 2058 O O . HIS A 1 267 ? -11.435 5.248 35.486 1.00 96.06 267 HIS A O 1
ATOM 2064 N N . ILE A 1 268 ? -12.485 3.616 34.331 1.00 96.06 268 ILE A N 1
ATOM 2065 C CA . ILE A 1 268 ? -12.767 2.748 35.477 1.00 96.06 268 ILE A CA 1
ATOM 2066 C C . ILE A 1 268 ? -11.780 1.585 35.474 1.00 96.06 268 ILE A C 1
ATOM 2068 O O . ILE A 1 268 ? -10.973 1.431 36.388 1.00 96.06 268 ILE A O 1
ATOM 2072 N N . ARG A 1 269 ? -11.866 0.732 34.447 1.00 95.94 269 ARG A N 1
ATOM 2073 C CA . ARG A 1 269 ? -11.113 -0.522 34.376 1.00 95.94 269 ARG A CA 1
ATOM 2074 C C . ARG A 1 269 ? -11.110 -1.083 32.959 1.00 95.94 269 ARG A C 1
ATOM 2076 O O . ARG A 1 269 ? -12.031 -0.839 32.187 1.00 95.94 269 ARG A O 1
ATOM 2083 N N . ASP A 1 270 ? -10.097 -1.881 32.649 1.00 96.50 270 ASP A N 1
ATOM 2084 C CA . ASP A 1 270 ? -10.088 -2.765 31.484 1.00 96.50 270 ASP A CA 1
ATOM 2085 C C . ASP A 1 270 ? -10.315 -4.220 31.944 1.00 96.50 270 ASP A C 1
ATOM 2087 O O . ASP A 1 270 ? -9.702 -4.661 32.920 1.00 96.50 270 ASP A O 1
ATOM 2091 N N . VAL A 1 271 ? -11.171 -4.964 31.243 1.00 97.06 271 VAL A N 1
ATOM 2092 C CA . VAL A 1 271 ? -11.539 -6.364 31.534 1.00 97.06 271 VAL A CA 1
ATOM 2093 C C . VAL A 1 271 ? -11.164 -7.223 30.337 1.00 97.06 271 VAL A C 1
ATOM 2095 O O . VAL A 1 271 ? -11.664 -6.969 29.243 1.00 97.06 271 VAL A O 1
ATOM 2098 N N . ARG A 1 272 ? -10.279 -8.216 30.490 1.00 96.69 272 ARG A N 1
ATOM 2099 C CA . ARG A 1 272 ? -9.926 -9.089 29.356 1.00 96.69 272 ARG A CA 1
ATOM 2100 C C . ARG A 1 272 ? -11.103 -9.985 29.001 1.00 96.69 272 ARG A C 1
ATOM 2102 O O . ARG A 1 272 ? -11.852 -10.379 29.887 1.00 96.69 272 ARG A O 1
ATOM 2109 N N . LYS A 1 273 ? -11.237 -10.351 27.724 1.00 94.44 273 LYS A N 1
ATOM 2110 C CA . LYS A 1 273 ? -12.329 -11.230 27.269 1.00 94.44 273 LYS A CA 1
ATOM 2111 C C . LYS A 1 273 ? -12.368 -12.597 27.970 1.00 94.44 273 LYS A C 1
ATOM 2113 O O . LYS A 1 273 ? -13.434 -13.176 28.118 1.00 94.44 273 LYS A O 1
ATOM 2118 N N . ASP A 1 274 ? -11.212 -13.077 28.427 1.00 93.62 274 ASP A N 1
ATOM 2119 C CA . ASP A 1 274 ? -11.075 -14.367 29.113 1.00 93.62 274 ASP A CA 1
ATOM 2120 C C . ASP A 1 274 ? -11.244 -14.256 30.646 1.00 93.62 274 ASP A C 1
ATOM 2122 O O . ASP A 1 274 ? -11.203 -15.270 31.345 1.00 93.62 274 ASP A O 1
ATOM 2126 N N . ASP A 1 275 ? -11.409 -13.039 31.181 1.00 95.31 275 ASP A N 1
ATOM 2127 C CA . ASP A 1 275 ? -11.656 -12.801 32.606 1.00 95.31 275 ASP A CA 1
ATOM 2128 C C . ASP A 1 275 ? -13.156 -12.919 32.939 1.00 95.31 275 ASP A C 1
ATOM 2130 O O . ASP A 1 275 ? -14.021 -13.043 32.071 1.00 95.31 275 ASP A O 1
ATOM 2134 N N . THR A 1 276 ? -13.490 -12.833 34.231 1.00 93.81 276 THR A N 1
ATOM 2135 C CA . THR A 1 276 ? -14.886 -12.633 34.632 1.00 93.81 276 THR A CA 1
ATOM 2136 C C . THR A 1 276 ? -15.409 -11.298 34.098 1.00 93.81 276 THR A C 1
ATOM 2138 O O . THR A 1 276 ? -14.774 -10.254 34.254 1.00 93.81 276 THR A O 1
ATOM 2141 N N . MET A 1 277 ? -16.604 -11.321 33.506 1.00 96.38 277 MET A N 1
ATOM 2142 C CA . MET A 1 277 ? -17.296 -10.142 32.965 1.00 96.38 277 MET A CA 1
ATOM 2143 C C . MET A 1 277 ? -18.003 -9.326 34.050 1.00 96.38 277 MET A C 1
ATOM 2145 O O . MET A 1 277 ? -18.973 -8.616 33.792 1.00 96.38 277 MET A O 1
ATOM 2149 N N . GLU A 1 278 ? -17.516 -9.443 35.279 1.00 96.62 278 GLU A N 1
ATOM 2150 C CA . GLU A 1 278 ? -18.035 -8.781 36.460 1.00 96.62 278 GLU A CA 1
ATOM 2151 C C . GLU A 1 278 ? -16.917 -7.966 37.109 1.00 96.62 278 GLU A C 1
ATOM 2153 O O . GLU A 1 278 ? -15.849 -8.484 37.440 1.00 96.62 278 GLU A O 1
ATOM 2158 N N . VAL A 1 279 ? -17.168 -6.675 37.292 1.00 96.12 279 VAL A N 1
ATOM 2159 C CA . VAL A 1 279 ? -16.250 -5.734 37.927 1.00 96.12 279 VAL A CA 1
ATOM 2160 C C . VAL A 1 279 ? -16.882 -5.232 39.210 1.00 96.12 279 VAL A C 1
ATOM 2162 O O . VAL A 1 279 ? -17.942 -4.612 39.188 1.00 96.12 279 VAL A O 1
ATOM 2165 N N . GLU A 1 280 ? -16.208 -5.475 40.326 1.00 96.44 280 GLU A N 1
ATOM 2166 C CA . GLU A 1 280 ? -16.557 -4.872 41.607 1.00 96.44 280 GLU A CA 1
ATOM 2167 C C . GLU A 1 280 ? -15.853 -3.520 41.741 1.00 96.44 280 GLU A C 1
ATOM 2169 O O . GLU A 1 280 ? -14.626 -3.429 41.621 1.00 96.44 280 GLU A O 1
ATOM 2174 N N . LEU A 1 281 ? -16.643 -2.473 41.968 1.00 95.81 281 LEU A N 1
ATOM 2175 C CA . LEU A 1 281 ? -16.164 -1.174 42.419 1.00 95.81 281 LEU A CA 1
ATOM 2176 C C . LEU A 1 281 ? -16.124 -1.216 43.944 1.00 95.81 281 LEU A C 1
ATOM 2178 O O . LEU A 1 281 ? -17.142 -1.464 44.592 1.00 95.81 281 LEU A O 1
ATOM 2182 N N . ALA A 1 282 ? -14.927 -1.055 44.503 1.00 94.69 282 ALA A N 1
ATOM 2183 C CA . ALA A 1 282 ? -14.732 -1.067 45.945 1.00 94.69 282 ALA A CA 1
ATOM 2184 C C . ALA A 1 282 ? -15.405 0.150 46.591 1.00 94.69 282 ALA A C 1
ATOM 2186 O O . ALA A 1 282 ? -15.597 1.160 45.919 1.00 94.69 282 ALA A O 1
ATOM 2187 N N . ALA A 1 283 ? -15.692 0.060 47.892 1.00 92.56 283 ALA A N 1
ATOM 2188 C CA . ALA A 1 283 ? -16.089 1.224 48.683 1.00 92.56 283 ALA A CA 1
ATOM 2189 C C . ALA A 1 283 ? -15.108 2.390 48.483 1.00 92.56 283 ALA A C 1
ATOM 2191 O O . ALA A 1 283 ? -13.927 2.167 48.187 1.00 92.56 283 ALA A O 1
ATOM 2192 N N . ASP A 1 284 ? -15.618 3.609 48.623 1.00 93.12 284 ASP A N 1
ATOM 2193 C CA . ASP A 1 284 ? -14.882 4.856 48.442 1.00 93.12 284 ASP A CA 1
ATOM 2194 C C . ASP A 1 284 ? -14.380 5.099 46.998 1.00 93.12 284 ASP A C 1
ATOM 2196 O O . ASP A 1 284 ? -13.516 5.955 46.770 1.00 93.12 284 ASP A O 1
ATOM 2200 N N . THR A 1 285 ? -14.879 4.367 45.985 1.00 94.94 285 THR A N 1
ATOM 2201 C CA . THR A 1 285 ? -14.484 4.614 44.584 1.00 94.94 285 THR A CA 1
ATOM 2202 C C . THR A 1 285 ? -14.992 5.993 44.148 1.00 94.94 285 THR A C 1
ATOM 2204 O O . THR A 1 285 ? -16.199 6.209 44.127 1.00 94.94 285 THR A O 1
ATOM 2207 N N . PRO A 1 286 ? -14.125 6.941 43.748 1.00 94.94 286 PRO A N 1
ATOM 2208 C CA . PRO A 1 286 ? -14.567 8.293 43.429 1.00 94.94 286 PRO A CA 1
ATOM 2209 C C . PRO A 1 286 ? -15.352 8.337 42.113 1.00 94.94 286 PRO A C 1
ATOM 2211 O O . PRO A 1 286 ? -14.872 7.884 41.068 1.00 94.94 286 PRO A O 1
ATOM 2214 N N . VAL A 1 287 ? -16.528 8.963 42.152 1.00 94.81 287 VAL A N 1
ATOM 2215 C CA . VAL A 1 287 ? -17.383 9.208 40.987 1.00 94.81 287 VAL A CA 1
ATOM 2216 C C . VAL A 1 287 ? -17.107 10.616 40.442 1.00 94.81 287 VAL A C 1
ATOM 2218 O O . VAL A 1 287 ? -17.317 11.604 41.149 1.00 94.81 287 VAL A O 1
ATOM 2221 N N . PRO A 1 288 ? -16.655 10.764 39.182 1.00 94.94 288 PRO A N 1
ATOM 2222 C CA . PRO A 1 288 ? -16.426 12.080 38.596 1.00 94.94 288 PRO A CA 1
ATOM 2223 C C . PRO A 1 288 ? -17.707 12.917 38.500 1.00 94.94 288 PRO A C 1
ATOM 2225 O O . PRO A 1 288 ? -18.797 12.394 38.249 1.00 94.94 288 PRO A O 1
ATOM 2228 N N . ASP A 1 289 ? -17.568 14.240 38.593 1.00 91.38 289 ASP A N 1
ATOM 2229 C CA . ASP A 1 289 ? -18.707 15.154 38.504 1.00 91.38 289 ASP A CA 1
ATOM 2230 C C . ASP A 1 289 ? -19.476 15.006 37.174 1.00 91.38 289 ASP A C 1
ATOM 2232 O O . ASP A 1 289 ? -18.907 14.935 36.072 1.00 91.38 289 ASP A O 1
ATOM 2236 N N . GLY A 1 290 ? -20.807 14.996 37.294 1.00 91.12 290 GLY A N 1
ATOM 2237 C CA . GLY A 1 290 ? -21.740 14.876 36.173 1.00 91.12 290 GLY A CA 1
ATOM 2238 C C . GLY A 1 290 ? -21.886 13.464 35.603 1.00 91.12 290 GLY A C 1
ATOM 2239 O O . GLY A 1 290 ? -22.481 13.322 34.537 1.00 91.12 290 GLY A O 1
ATOM 2240 N N . THR A 1 291 ? -21.346 12.438 36.267 1.00 94.25 291 THR A N 1
ATOM 2241 C CA . THR A 1 291 ? -21.539 11.037 35.866 1.00 94.25 291 THR A CA 1
ATOM 2242 C C . THR A 1 291 ? -23.001 10.631 36.008 1.00 94.25 291 THR A C 1
ATOM 2244 O O . THR A 1 291 ? -23.623 10.858 37.040 1.00 94.25 291 THR A O 1
ATOM 2247 N N . THR A 1 292 ? -23.536 10.015 34.961 1.00 93.94 292 THR A N 1
ATOM 2248 C CA . THR A 1 292 ? -24.905 9.488 34.899 1.00 93.94 292 THR A CA 1
ATOM 2249 C C . THR A 1 292 ? -24.967 8.080 34.308 1.00 93.94 292 THR A C 1
ATOM 2251 O O . THR A 1 292 ? -26.032 7.471 34.301 1.00 93.94 292 THR A O 1
ATOM 2254 N N . HIS A 1 293 ? -23.863 7.570 33.750 1.00 95.25 293 HIS A N 1
ATOM 2255 C CA . HIS A 1 293 ? -23.805 6.283 33.061 1.00 95.25 293 HIS A CA 1
ATOM 2256 C C . HIS A 1 293 ? -22.462 5.582 33.287 1.00 95.25 293 HIS A C 1
ATOM 2258 O O . HIS A 1 293 ? -21.436 6.230 33.502 1.00 95.25 293 HIS A O 1
ATOM 2264 N N . ILE A 1 294 ? -22.460 4.259 33.137 1.00 96.19 294 ILE A N 1
ATOM 2265 C CA . ILE A 1 294 ? -21.252 3.468 32.875 1.00 96.19 294 ILE A CA 1
ATOM 2266 C C . ILE A 1 294 ? -21.254 3.073 31.403 1.00 96.19 294 ILE A C 1
ATOM 2268 O O . ILE A 1 294 ? -22.267 2.604 30.885 1.00 96.19 294 ILE A O 1
ATOM 2272 N N . LEU A 1 295 ? -20.123 3.282 30.734 1.00 96.19 295 LEU A N 1
ATOM 2273 C CA . LEU A 1 295 ? -19.927 3.030 29.310 1.00 96.19 295 LEU A CA 1
ATOM 2274 C C . LEU A 1 295 ? -18.956 1.869 29.119 1.00 96.19 295 LEU A C 1
ATOM 2276 O O . LEU A 1 295 ? -17.915 1.829 29.775 1.00 96.19 295 LEU A O 1
ATOM 2280 N N . VAL A 1 296 ? -19.260 0.967 28.187 1.00 96.31 296 VAL A N 1
ATOM 2281 C CA . VAL A 1 296 ? -18.407 -0.179 27.852 1.00 96.31 296 VAL A CA 1
ATOM 2282 C C . VAL A 1 296 ? -18.095 -0.190 26.366 1.00 96.31 296 VAL A C 1
ATOM 2284 O O . VAL A 1 296 ? -18.998 -0.260 25.531 1.00 96.31 296 VAL A O 1
ATOM 2287 N N . PHE A 1 297 ? -16.805 -0.160 26.051 1.00 95.44 297 PHE A N 1
ATOM 2288 C CA . PHE A 1 297 ? -16.278 -0.221 24.691 1.00 95.44 297 PHE A CA 1
ATOM 2289 C C . PHE A 1 297 ? -15.562 -1.548 24.461 1.00 95.44 297 PHE A C 1
ATOM 2291 O O . PHE A 1 297 ? -14.870 -2.043 25.354 1.00 95.44 297 PHE A O 1
ATOM 2298 N N . ALA A 1 298 ? -15.683 -2.098 23.256 1.00 95.50 298 ALA A N 1
ATOM 2299 C CA . ALA A 1 298 ? -14.807 -3.174 22.814 1.00 95.50 298 ALA A CA 1
ATOM 2300 C C . ALA A 1 298 ? -13.430 -2.590 22.470 1.00 95.50 298 ALA A C 1
ATOM 2302 O O . ALA A 1 298 ? -13.312 -1.448 22.022 1.00 95.50 298 ALA A O 1
ATOM 2303 N N . ASN A 1 299 ? -12.363 -3.351 22.678 1.00 94.25 299 ASN A N 1
ATOM 2304 C CA . ASN A 1 299 ? -11.017 -2.901 22.361 1.00 94.25 299 ASN A CA 1
ATOM 2305 C C . ASN A 1 299 ? -10.218 -4.022 21.702 1.00 94.25 299 ASN A C 1
ATOM 2307 O O . ASN A 1 299 ? -10.316 -5.191 22.074 1.00 94.25 299 ASN A O 1
ATOM 2311 N N . SER A 1 300 ? -9.467 -3.623 20.681 1.00 89.75 300 SER A N 1
ATOM 2312 C CA . SER A 1 300 ? -8.480 -4.436 19.993 1.00 89.75 300 SER A CA 1
ATOM 2313 C C . SER A 1 300 ? -7.088 -3.924 20.366 1.00 89.75 300 SER A C 1
ATOM 2315 O O . SER A 1 300 ? -6.873 -2.707 20.358 1.00 89.75 300 SER A O 1
ATOM 2317 N N . PRO A 1 301 ? -6.105 -4.806 20.610 1.00 80.00 301 PRO A N 1
ATOM 2318 C CA . PRO A 1 301 ? -4.767 -4.377 20.997 1.00 80.00 301 PRO A CA 1
ATOM 2319 C C . PRO A 1 301 ? -4.030 -3.685 19.842 1.00 80.00 301 PRO A C 1
ATOM 2321 O O . PRO A 1 301 ? -3.202 -2.813 20.087 1.00 80.00 301 PRO A O 1
ATOM 2324 N N . ALA A 1 302 ? -4.342 -4.046 18.591 1.00 82.94 302 ALA A N 1
ATOM 2325 C CA . ALA A 1 302 ? -3.701 -3.479 17.405 1.00 82.94 302 ALA A CA 1
ATOM 2326 C C . ALA A 1 302 ? -4.393 -2.201 16.897 1.00 82.94 302 ALA A C 1
ATOM 2328 O O . ALA A 1 302 ? -3.723 -1.293 16.419 1.00 82.94 302 ALA A O 1
ATOM 2329 N N . LEU A 1 303 ? -5.724 -2.120 17.007 1.00 87.81 303 LEU A N 1
ATOM 2330 C CA . LEU A 1 303 ? -6.531 -1.074 16.351 1.00 87.81 303 LEU A CA 1
ATOM 2331 C C . LEU A 1 303 ? -7.207 -0.112 17.334 1.00 87.81 303 LEU A C 1
ATOM 2333 O O . LEU A 1 303 ? -7.822 0.880 16.938 1.00 87.81 303 LEU A O 1
ATOM 2337 N N . GLY A 1 304 ? -7.085 -0.391 18.629 1.00 89.88 304 GLY A N 1
ATOM 2338 C CA . GLY A 1 304 ? -7.621 0.436 19.691 1.00 89.88 304 GLY A CA 1
ATOM 2339 C C . GLY A 1 304 ? -9.098 0.187 19.972 1.00 89.88 304 GLY A C 1
ATOM 2340 O O . GLY A 1 304 ? -9.649 -0.895 19.772 1.00 89.88 304 GLY A O 1
ATOM 2341 N N . GLU A 1 305 ? -9.714 1.191 20.581 1.00 92.75 305 GLU A N 1
ATOM 2342 C CA . GLU A 1 305 ? -11.081 1.140 21.090 1.00 92.75 305 GLU A CA 1
ATOM 2343 C C . GLU A 1 305 ? -12.112 1.316 19.971 1.00 92.75 305 GLU A C 1
ATOM 2345 O O . GLU A 1 305 ? -11.873 2.068 19.019 1.00 92.75 305 GLU A O 1
ATOM 2350 N N . SER A 1 306 ? -13.239 0.615 20.109 1.00 92.56 306 SER A N 1
ATOM 2351 C CA . SER A 1 306 ? -14.397 0.714 19.233 1.00 92.56 306 SER A CA 1
ATOM 2352 C C . SER A 1 306 ? -14.980 2.120 19.206 1.00 92.56 306 SER A C 1
ATOM 2354 O O . SER A 1 306 ? -14.893 2.871 20.176 1.00 92.56 306 SER A O 1
ATOM 2356 N N . ASP A 1 307 ? -15.626 2.464 18.096 1.00 88.38 307 ASP A N 1
ATOM 2357 C CA . ASP A 1 307 ? -16.276 3.768 17.956 1.00 88.38 307 ASP A CA 1
ATOM 2358 C C . ASP A 1 307 ? -17.657 3.784 18.641 1.00 88.38 307 ASP A C 1
ATOM 2360 O O . ASP A 1 307 ? -18.149 4.841 19.036 1.00 88.38 307 ASP A O 1
ATOM 2364 N N . PHE A 1 308 ? -18.255 2.603 18.840 1.00 90.75 308 PHE A N 1
ATOM 2365 C CA . PHE A 1 308 ? -19.545 2.414 19.501 1.00 90.75 308 PHE A CA 1
ATOM 2366 C C . PHE A 1 308 ? -19.390 1.716 20.856 1.00 90.75 308 PHE A C 1
ATOM 2368 O O . PHE A 1 308 ? -18.481 0.907 21.065 1.00 90.75 308 PHE A O 1
ATOM 2375 N N . CYS A 1 309 ? -20.300 2.033 21.777 1.00 93.38 309 CYS A N 1
ATOM 2376 C CA . CYS A 1 309 ? -20.365 1.456 23.116 1.00 93.38 309 CYS A CA 1
ATOM 2377 C C . CYS A 1 309 ? -21.784 1.032 23.487 1.00 93.38 309 CYS A C 1
ATOM 2379 O O . CYS A 1 309 ? -22.758 1.420 22.840 1.00 93.38 309 CYS A O 1
ATOM 2381 N N . VAL A 1 310 ? -21.885 0.291 24.589 1.00 94.50 310 VAL A N 1
ATOM 2382 C CA . VAL A 1 310 ? -23.131 0.112 25.344 1.00 94.50 310 VAL A CA 1
ATOM 2383 C C . VAL A 1 310 ? -23.045 0.855 26.670 1.00 94.50 310 VAL A C 1
ATOM 2385 O O . VAL A 1 310 ? -21.965 0.989 27.247 1.00 94.50 310 VAL A O 1
ATOM 2388 N N . SER A 1 311 ? -24.182 1.353 27.148 1.00 95.38 311 SER A N 1
ATOM 2389 C CA . SER A 1 311 ? -24.258 2.120 28.390 1.00 95.38 311 SER A CA 1
ATOM 2390 C C . SER A 1 311 ? -25.363 1.621 29.299 1.00 95.38 311 SER A C 1
ATOM 2392 O O . SER A 1 311 ? -26.438 1.264 28.820 1.00 95.38 311 SER A O 1
ATOM 2394 N N . ALA A 1 312 ? -25.125 1.707 30.602 1.00 96.25 312 ALA A N 1
ATOM 2395 C CA . ALA A 1 312 ? -26.144 1.552 31.631 1.00 96.25 312 ALA A CA 1
ATOM 2396 C C . ALA A 1 312 ? -26.284 2.865 32.399 1.00 96.25 312 ALA A C 1
ATOM 2398 O O . ALA A 1 312 ? -25.260 3.503 32.666 1.00 96.25 312 ALA A O 1
ATOM 2399 N N . PRO A 1 313 ? -27.514 3.273 32.755 1.00 95.00 313 PRO A N 1
ATOM 2400 C CA . PRO A 1 313 ? -27.702 4.379 33.676 1.00 95.00 313 PRO A CA 1
ATOM 2401 C C . PRO A 1 313 ? -27.060 4.036 35.022 1.00 95.00 313 PRO A C 1
ATOM 2403 O O . PRO A 1 313 ? -27.092 2.891 35.471 1.00 95.00 313 PRO A O 1
ATOM 2406 N N . PHE A 1 314 ? -26.478 5.048 35.647 1.00 92.38 314 PHE A N 1
ATOM 2407 C CA . PHE A 1 314 ? -25.848 4.979 36.953 1.00 92.38 314 PHE A CA 1
ATOM 2408 C C . PHE A 1 314 ? -26.291 6.188 37.774 1.00 92.38 314 PHE A C 1
ATOM 2410 O O . PHE A 1 314 ? -26.360 7.307 37.259 1.00 92.38 314 PHE A O 1
ATOM 2417 N N . GLN A 1 315 ? -26.596 5.959 39.044 1.00 87.69 315 GLN A N 1
ATOM 2418 C CA . GLN A 1 315 ? -27.021 6.999 39.963 1.00 87.69 315 GLN A CA 1
ATOM 2419 C C . GLN A 1 315 ? -26.380 6.749 41.325 1.00 87.69 315 GLN A C 1
ATOM 2421 O O . GLN A 1 315 ? -26.512 5.658 41.864 1.00 87.69 315 GLN A O 1
ATOM 2426 N N . ASP A 1 316 ? -25.711 7.777 41.837 1.00 84.69 316 ASP A N 1
ATOM 2427 C CA . ASP A 1 316 ? -25.256 7.874 43.226 1.00 84.69 316 ASP A CA 1
ATOM 2428 C C . ASP A 1 316 ? -26.477 8.172 44.115 1.00 84.69 316 ASP A C 1
ATOM 2430 O O . ASP A 1 316 ? -27.272 9.082 43.817 1.00 84.69 316 ASP A O 1
ATOM 2434 N N . ASP A 1 317 ? -26.649 7.377 45.172 1.00 75.19 317 ASP A N 1
ATOM 2435 C CA . ASP A 1 317 ? -27.840 7.349 46.025 1.00 75.19 317 ASP A CA 1
ATOM 2436 C C . ASP A 1 317 ? -28.117 8.693 46.729 1.00 75.19 317 ASP A C 1
ATOM 2438 O O . ASP A 1 317 ? -29.278 9.008 47.017 1.00 75.19 317 ASP A O 1
ATOM 2442 N N . GLN A 1 318 ? -27.109 9.554 46.924 1.00 65.50 318 GLN A N 1
ATOM 2443 C CA . GLN A 1 318 ? -27.285 10.862 47.575 1.00 65.50 318 GLN A CA 1
ATOM 2444 C C . GLN A 1 318 ? -27.453 12.047 46.611 1.00 65.50 318 GLN A C 1
ATOM 2446 O O . GLN A 1 318 ? -27.892 13.114 47.035 1.00 65.50 318 GLN A O 1
ATOM 2451 N N . GLN A 1 319 ? -27.258 11.900 45.294 1.00 56.28 319 GLN A N 1
ATOM 2452 C CA . GLN A 1 319 ? -27.612 12.984 44.353 1.00 56.28 319 GLN A CA 1
ATOM 2453 C C . GLN A 1 319 ? -29.127 13.253 44.271 1.00 56.28 319 GLN A C 1
ATOM 2455 O O . GLN A 1 319 ? -29.555 14.275 43.725 1.00 56.28 319 GLN A O 1
ATOM 2460 N N . LYS A 1 320 ? -29.963 12.353 44.806 1.00 50.75 320 LYS A N 1
ATOM 2461 C CA . LYS A 1 320 ? -31.410 12.575 44.936 1.00 50.75 320 LYS A CA 1
ATOM 2462 C C . LYS A 1 320 ? -31.758 13.646 45.971 1.00 50.75 320 LYS A C 1
ATOM 2464 O O . LYS A 1 320 ? -32.726 14.368 45.755 1.00 50.75 320 LYS A O 1
ATOM 2469 N N . SER A 1 321 ? -30.992 13.771 47.055 1.00 49.53 321 SER A N 1
ATOM 2470 C CA . SER A 1 321 ? -31.377 14.610 48.196 1.00 49.53 321 SER A CA 1
ATOM 2471 C C . SER A 1 321 ? -31.095 16.106 47.990 1.00 49.53 321 SER A C 1
ATOM 2473 O O . SER A 1 321 ? -31.772 16.932 48.595 1.00 49.53 321 SER A O 1
ATOM 2475 N N . GLU A 1 322 ? -30.193 16.488 47.076 1.00 49.09 322 GLU A N 1
ATOM 2476 C CA . GLU A 1 322 ? -29.909 17.905 46.767 1.00 49.09 322 GLU A CA 1
ATOM 2477 C C . GLU A 1 322 ? -30.895 18.563 45.783 1.00 49.09 322 GLU A C 1
ATOM 2479 O O . GLU A 1 322 ? -30.929 19.787 45.690 1.00 49.09 322 GLU A O 1
ATOM 2484 N N . LYS A 1 323 ? -31.708 17.797 45.038 1.00 45.56 323 LYS A N 1
ATOM 2485 C CA . LYS A 1 323 ? -32.692 18.364 44.086 1.00 45.56 323 LYS A CA 1
ATOM 2486 C C . LYS A 1 323 ? -34.101 18.550 44.661 1.00 45.56 323 LYS A C 1
ATOM 2488 O O . LYS A 1 323 ? -34.950 19.106 43.967 1.00 45.56 323 LYS A O 1
ATOM 2493 N N . GLU A 1 324 ? -34.353 18.102 45.890 1.00 42.94 324 GLU A N 1
ATOM 2494 C CA . GLU A 1 324 ? -35.656 18.209 46.571 1.00 42.94 324 GLU A CA 1
ATOM 2495 C C . GLU A 1 324 ? -35.688 19.262 47.703 1.00 42.94 324 GLU A C 1
ATOM 2497 O O . GLU A 1 324 ? -36.635 19.279 48.491 1.00 42.94 324 GLU A O 1
ATOM 2502 N N . LEU A 1 325 ? -34.699 20.166 47.767 1.00 37.81 325 LEU A N 1
ATOM 2503 C CA . LEU A 1 325 ? -34.621 21.276 48.733 1.00 37.81 325 LEU A CA 1
ATOM 2504 C C . LEU A 1 325 ? -34.639 22.653 48.057 1.00 37.81 325 LEU A C 1
ATOM 2506 O O . LEU A 1 325 ? -33.890 22.850 47.075 1.00 37.81 325 LEU A O 1
#

Radius of gyration: 36.5 Å; chains: 1; bounding box: 73×36×110 Å

pLDDT: mean 91.27, std 9.65, range [37.81, 98.75]

Secondary structure (DSSP, 8-state):
--TTEEEEEEEPPPPS--TT--EEEEEEESSSSSB-EETTEE-EEEEEES-SS--EEEEEEEEEPPTT--EEEEEEEETTEE-SS-EEEE----PPPSSPPSEEE------STT-EEEEEEEEPPS--TT-SEEEEEEEEETTEE-SSS-EEEEEE-BTTB-EEEEEEEEPPPTT--EEEEEEEETTEE-SS-EEEE----PPS-SSTT-TTS--EEEEPPP---STTEE--EEEEE--S--TT-SEEEEEEESS-S-SSSTTEEEEEEEEETTS-SEEEPPTTEEPPTT--EEEEEEEETTTEEEEEEEEEE---TTTTTTS--

Sequence (325 aa):
MDEHQLSGEVKIHKARNDFDVDTYAVYWGKSDTAKLESDGKELLLGEVNAAGTDLELRIPANSKIPEGATHLLVFSRNAYGEYSSPGSALLRDAALPKAKPGGLLFEDEDGGKDMVRGRITVLRAADEQKISEYSLHWGKSATRKTAQNSFISDVRKEEGKDVSHWLSSQKPPDGASYVLAFSKNEFGEHPSPVSLQVVDKTKACIRPDEESCPQGVQVSADEDPDPKQVKAKVTITPAKSEEKIDRYRLFWGKQPCGEPSSAKNGHIRDVRKDDTMEVELAADTPVPDGTTHILVFANSPALGESDFCVSAPFQDDQQKSEKEL

Organism: NCBI:txid2562239

Foldseek 3Di:
DDPQFDWDKDWDDADPDCVQFQKKWKFFALDQQHFDDDPNHGGTQDMFGPPDDTTIDGRDGRHGHDPSGQKIWIWGAHPVGTDRGTHIDGDDGLDWDPWAFPAWDDDFLAQDPLKGWDKIKTHHTPDCPQFQWKWKFFALDQWHGDPPPGGDDTWGDDPPDITIDTGPIDHGPPSGFKMWIFGGDPSGTDNGTGIDGDDNNHAFCQDVPDQSAFPAKDKDAFPAPDPQKGWIKMATRGGNDCPQFQWKWKFFFLDFKDQFDPGGDGTDDIGGPPHHRMDTDDTRHGHDPNGFKMWIWTAGPSHGTHRTIGIDTYDDPCVVVVVVD